Protein AF-A0A7S2UTU5-F1 (afdb_monomer_lite)

Sequence (193 aa):
IDDGLDKCTALQCLSLGNNKISALDTFQKLRQFRGLHMLNLEGNPVCREPEYRATALAYVETLKYFDYAMVDPAEVTQSREQYQDDIMDVEEKEALDADARNRDQAAAKIVKELEMANLLVAENLFDEMFDEDAEMAKLKHIPRIDELIEQFHNQFKSKADTFKTAGLELDADKKAEKGRFGKALQAVRASHA

InterPro domains:
  IPR001611 Leucine-rich repeat [PS51450] (10-31)
  IPR032675 Leucine-rich repeat domain superfamily [G3DSA:3.80.10.10] (1-96)
  IPR050576 Ciliary and flagellar integrity-associated protein [PTHR45973] (5-160)

pLDDT: mean 88.68, std 6.69, range [49.94, 95.44]

Radius of gyration: 27.92 Å; chains: 1; bounding box: 57×61×72 Å

Secondary structure (DSSP, 8-state):
--SSGGG-TT--EEE-TTS----THHHHHHTT-TT--EEE-TTSGGGGSTTHHHHHHHH-TT-SEETTEEPPHHHHHHHHHHTHHHHHHHHHHHHHHHHHHHHHHHHHHHHHHHHHTT-HHHHHHHHHHHHS-TTHHHHTTSTTHHHHHHHHHHHHHHHHHHHHHHHHHHHHHHHHHHHHHHHHHHHHHHHT-

Organism: NCBI:txid94617

Foldseek 3Di:
DPDPVLVPLQAAEDADAQDADQDLCVLLVVLSNLNHAYYAHHNYNNVPDPCSVLSNLLSNVNYQYYNNDGDDNVSSVVSVVVCVVVVVVSVVVVVVVVVVVVVVVVVVVVCVLCVVLVLNCLVCVLVVVQVPDPCNVVQVPDPCVVVVSVVVVVVSNVVSVVVSVVSSVVSVVVVVVVVVVVVVVVVVVVVVD

Structure (mmCIF, N/CA/C/O backbone):
data_AF-A0A7S2UTU5-F1
#
_entry.id   AF-A0A7S2UTU5-F1
#
loop_
_atom_site.group_PDB
_atom_site.id
_atom_site.type_symbol
_atom_site.label_atom_id
_atom_site.label_alt_id
_atom_site.label_comp_id
_atom_site.label_asym_id
_atom_site.label_entity_id
_atom_site.label_seq_id
_atom_site.pdbx_PDB_ins_code
_atom_site.Cartn_x
_atom_site.Cartn_y
_atom_site.Cartn_z
_atom_site.occupancy
_atom_site.B_iso_or_equiv
_atom_site.auth_seq_id
_atom_site.auth_comp_id
_atom_site.auth_asym_id
_atom_site.auth_atom_id
_atom_site.pdbx_PDB_model_num
ATOM 1 N N . ILE A 1 1 ? -18.736 -4.951 4.925 1.00 53.97 1 ILE A N 1
ATOM 2 C CA . ILE A 1 1 ? -18.623 -3.673 4.185 1.00 53.97 1 ILE A CA 1
ATOM 3 C C . ILE A 1 1 ? -17.337 -3.821 3.395 1.00 53.97 1 ILE A C 1
ATOM 5 O O . ILE A 1 1 ? -16.311 -3.538 3.977 1.00 53.97 1 ILE A O 1
ATOM 9 N N . ASP A 1 2 ? -17.340 -4.423 2.201 1.00 49.94 2 ASP A N 1
ATOM 10 C CA . ASP A 1 2 ? -16.075 -5.038 1.738 1.00 49.94 2 ASP A CA 1
ATOM 11 C C . ASP A 1 2 ? -15.703 -4.849 0.256 1.00 49.94 2 ASP A C 1
ATOM 13 O O . ASP A 1 2 ? -14.702 -5.410 -0.142 1.00 49.94 2 ASP A O 1
ATOM 17 N N . ASP A 1 3 ? -16.391 -4.044 -0.571 1.00 56.69 3 ASP A N 1
ATOM 18 C CA . ASP A 1 3 ? -15.954 -3.904 -1.988 1.00 56.69 3 ASP A CA 1
ATOM 19 C C . ASP A 1 3 ? -15.847 -2.475 -2.547 1.00 56.69 3 ASP A C 1
ATOM 21 O O . ASP A 1 3 ? -15.618 -2.253 -3.738 1.00 56.69 3 ASP A O 1
ATOM 25 N N . GLY A 1 4 ? -15.922 -1.455 -1.692 1.00 72.06 4 GLY A N 1
ATOM 26 C CA . GLY A 1 4 ? -15.760 -0.076 -2.166 1.00 72.06 4 GLY A CA 1
ATOM 27 C C . GLY A 1 4 ? -15.457 0.955 -1.097 1.00 72.06 4 GLY A C 1
ATOM 28 O O . GLY A 1 4 ? -14.753 1.919 -1.388 1.00 72.06 4 GLY A O 1
ATOM 29 N N . LEU A 1 5 ? -15.930 0.739 0.133 1.00 79.81 5 LEU A N 1
ATOM 30 C CA . LEU A 1 5 ? -15.716 1.705 1.206 1.00 79.81 5 LEU A CA 1
ATOM 31 C C . LEU A 1 5 ? -14.231 1.834 1.564 1.00 79.81 5 LEU A C 1
ATOM 33 O O . LEU A 1 5 ? -13.776 2.945 1.786 1.00 79.81 5 LEU A O 1
ATOM 37 N N . ASP A 1 6 ? -13.457 0.749 1.504 1.00 78.69 6 ASP A N 1
ATOM 38 C CA . ASP A 1 6 ? -12.019 0.736 1.828 1.00 78.69 6 ASP A CA 1
ATOM 39 C C . ASP A 1 6 ? -11.183 1.660 0.925 1.00 78.69 6 ASP A C 1
ATOM 41 O O . ASP A 1 6 ? -10.095 2.098 1.291 1.00 78.69 6 ASP A O 1
ATOM 45 N N . LYS A 1 7 ? -11.703 2.012 -0.259 1.00 80.75 7 LYS A N 1
ATOM 46 C CA . LYS A 1 7 ? -11.057 2.953 -1.190 1.00 80.75 7 LYS A CA 1
ATOM 47 C C . LYS A 1 7 ? -11.315 4.417 -0.818 1.00 80.75 7 LYS A C 1
ATOM 49 O O . LYS A 1 7 ? -10.647 5.308 -1.341 1.00 80.75 7 LYS A O 1
ATOM 54 N N . CYS A 1 8 ? -12.273 4.690 0.066 1.00 85.25 8 CYS A N 1
ATOM 55 C CA . CYS A 1 8 ? -12.640 6.033 0.505 1.00 85.25 8 CYS A CA 1
ATOM 56 C C . CYS A 1 8 ? -11.693 6.536 1.607 1.00 85.25 8 CYS A C 1
ATOM 58 O O . CYS A 1 8 ? -12.105 6.785 2.736 1.00 85.25 8 CYS A O 1
ATOM 60 N N . THR A 1 9 ? -10.415 6.732 1.279 1.00 82.94 9 THR A N 1
ATOM 61 C CA . THR A 1 9 ? -9.374 7.147 2.243 1.00 82.94 9 THR A CA 1
ATOM 62 C C . THR A 1 9 ? -9.603 8.534 2.856 1.00 82.94 9 THR A C 1
ATOM 64 O O . THR A 1 9 ? -9.094 8.823 3.934 1.00 82.94 9 THR A O 1
ATOM 67 N N . ALA A 1 10 ? -10.396 9.385 2.198 1.00 88.75 10 ALA A N 1
ATOM 68 C CA . ALA A 1 10 ? -10.763 10.724 2.664 1.00 88.75 10 ALA A CA 1
ATOM 69 C C . ALA A 1 10 ? -12.149 10.785 3.341 1.00 88.75 10 ALA A C 1
ATOM 71 O O . ALA A 1 10 ? -12.729 11.866 3.459 1.00 88.75 10 ALA A O 1
ATOM 72 N N . LEU A 1 11 ? -12.722 9.643 3.738 1.00 91.94 11 LEU A N 1
ATOM 73 C CA . LEU A 1 11 ? -14.041 9.598 4.366 1.00 91.94 11 LEU A CA 1
ATOM 74 C C . LEU A 1 11 ? -14.022 10.299 5.734 1.00 91.94 11 LEU A C 1
ATOM 76 O O . LEU A 1 11 ? -13.265 9.914 6.619 1.00 91.94 11 LEU A O 1
ATOM 80 N N . GLN A 1 12 ? -14.878 11.313 5.903 1.00 92.88 12 GLN A N 1
ATOM 81 C CA . GLN A 1 12 ? -14.972 12.110 7.137 1.00 92.88 12 GLN A CA 1
ATOM 82 C C . GLN A 1 12 ? -16.259 11.889 7.928 1.00 92.88 12 GLN A C 1
ATOM 84 O O . GLN A 1 12 ? -16.276 12.048 9.149 1.00 92.88 12 GLN A O 1
ATOM 89 N N . CYS A 1 13 ? -17.342 11.540 7.241 1.00 92.56 13 CYS A N 1
ATOM 90 C CA . CYS A 1 13 ? -18.650 11.329 7.835 1.00 92.56 13 CYS A CA 1
ATOM 91 C C . CYS A 1 13 ? -19.254 10.054 7.261 1.00 92.56 13 CYS A C 1
ATOM 93 O O . CYS A 1 13 ? -19.318 9.892 6.040 1.00 92.56 13 CYS A O 1
ATOM 95 N N . LEU A 1 14 ? -19.690 9.163 8.145 1.00 92.50 14 LEU A N 1
ATOM 96 C CA . LEU A 1 14 ? -20.317 7.901 7.796 1.00 92.50 14 LEU A CA 1
ATOM 97 C C . LEU A 1 14 ? -21.572 7.709 8.645 1.00 92.50 14 LEU A C 1
ATOM 99 O O . LEU A 1 14 ? -21.503 7.551 9.860 1.00 92.50 14 LEU A O 1
ATOM 103 N N . SER A 1 15 ? -22.733 7.710 7.996 1.00 92.81 15 SER A N 1
ATOM 104 C CA . SER A 1 15 ? -24.009 7.407 8.642 1.00 92.81 15 SER A CA 1
ATOM 105 C C . SER A 1 15 ? -24.537 6.082 8.116 1.00 92.81 15 SER A C 1
ATOM 107 O O . SER A 1 15 ? -24.816 5.940 6.927 1.00 92.81 15 SER A O 1
ATOM 109 N N . LEU A 1 16 ? -24.650 5.113 9.014 1.00 91.19 16 LEU A N 1
ATOM 110 C CA . LEU A 1 16 ? -25.099 3.746 8.777 1.00 91.19 16 LEU A CA 1
ATOM 111 C C . LEU A 1 16 ? -26.254 3.378 9.720 1.00 91.19 16 LEU A C 1
ATOM 113 O O . LEU A 1 16 ? -26.453 2.203 10.027 1.00 91.19 16 LEU A O 1
ATOM 117 N N . GLY A 1 17 ? -27.039 4.359 10.169 1.00 91.12 17 GLY A N 1
ATOM 118 C CA . GLY A 1 17 ? -28.181 4.115 11.046 1.00 91.12 17 GLY A CA 1
ATOM 119 C C . GLY A 1 17 ? -29.249 3.200 10.426 1.00 91.12 17 GLY A C 1
ATOM 120 O O . GLY A 1 17 ? -29.393 3.139 9.204 1.00 91.12 17 GLY A O 1
ATOM 121 N N . ASN A 1 18 ? -30.000 2.493 11.273 1.00 92.31 18 ASN A N 1
ATOM 122 C CA . ASN A 1 18 ? -31.068 1.548 10.912 1.00 92.31 18 ASN A CA 1
ATOM 123 C C . ASN A 1 18 ? -30.639 0.445 9.924 1.00 92.31 18 ASN A C 1
ATOM 125 O O . ASN A 1 18 ? -31.378 0.092 9.002 1.00 92.31 18 ASN A O 1
ATOM 129 N N . ASN A 1 19 ? -29.442 -0.109 10.118 1.00 93.06 19 ASN A N 1
ATOM 130 C CA . ASN A 1 19 ? -28.934 -1.244 9.347 1.00 93.06 19 ASN A CA 1
ATOM 131 C C . ASN A 1 19 ? -28.890 -2.529 10.199 1.00 93.06 19 ASN A C 1
ATOM 133 O O . ASN A 1 19 ? -29.493 -2.630 11.267 1.00 93.06 19 ASN A O 1
ATOM 137 N N . LYS A 1 20 ? -28.215 -3.562 9.689 1.00 92.12 20 LYS A N 1
ATOM 138 C CA . LYS A 1 20 ? -28.103 -4.888 10.319 1.00 92.12 20 LYS A CA 1
ATOM 139 C C . LYS A 1 20 ? -26.698 -5.168 10.858 1.00 92.12 20 LYS A C 1
ATOM 141 O O . LYS A 1 20 ? -26.241 -6.305 10.815 1.00 92.12 20 LYS A O 1
ATOM 146 N N . ILE A 1 21 ? -25.997 -4.137 11.322 1.00 91.25 21 ILE A N 1
ATOM 147 C CA . ILE A 1 21 ? -24.655 -4.282 11.892 1.00 91.25 21 ILE A CA 1
ATOM 148 C C . ILE A 1 21 ? -24.797 -4.832 13.311 1.00 91.25 21 ILE A C 1
ATOM 150 O O . ILE A 1 21 ? -25.397 -4.194 14.170 1.00 91.25 21 ILE A O 1
ATOM 154 N N . SER A 1 22 ? -24.285 -6.035 13.553 1.00 90.88 22 SER A N 1
ATOM 155 C CA . SER A 1 22 ? -24.417 -6.722 14.844 1.00 90.88 22 SER A CA 1
ATOM 156 C C . SER A 1 22 ? -23.090 -7.043 15.523 1.00 90.88 22 SER A C 1
ATOM 158 O O . SER A 1 22 ? -23.106 -7.434 16.678 1.00 90.88 22 SER A O 1
ATOM 160 N N . ALA A 1 23 ? -21.961 -6.906 14.824 1.00 89.81 23 ALA A N 1
ATOM 161 C CA . ALA A 1 23 ? -20.646 -7.300 15.324 1.00 89.81 23 ALA A CA 1
ATOM 162 C C . ALA A 1 23 ? -19.774 -6.080 15.650 1.00 89.81 23 ALA A C 1
ATOM 164 O O . ALA A 1 23 ? -19.667 -5.162 14.825 1.00 89.81 23 ALA A O 1
ATOM 165 N N . LEU A 1 24 ? -19.113 -6.118 16.811 1.00 87.62 24 LEU A N 1
ATOM 166 C CA . LEU A 1 24 ? -18.143 -5.108 17.254 1.00 87.62 24 LEU A CA 1
ATOM 167 C C . LEU A 1 24 ? -16.901 -5.049 16.347 1.00 87.62 24 LEU A C 1
ATOM 169 O O . LEU A 1 24 ? -16.355 -3.969 16.141 1.00 87.62 24 LEU A O 1
ATOM 173 N N . ASP A 1 25 ? -16.547 -6.153 15.684 1.00 86.69 25 ASP A N 1
ATOM 174 C CA . ASP A 1 25 ? -15.465 -6.242 14.687 1.00 86.69 25 ASP A CA 1
ATOM 175 C C . ASP A 1 25 ? -15.607 -5.219 13.544 1.00 86.69 25 ASP A C 1
ATOM 177 O O . ASP A 1 25 ? -14.645 -4.881 12.852 1.00 86.69 25 ASP A O 1
ATOM 181 N N . THR A 1 26 ? -16.811 -4.676 13.341 1.00 86.88 26 THR A N 1
ATOM 182 C CA . THR A 1 26 ? -17.039 -3.585 12.387 1.00 86.88 26 THR A CA 1
ATOM 183 C C . THR A 1 26 ? -16.173 -2.364 12.711 1.00 86.88 26 THR A C 1
ATOM 185 O O . THR A 1 26 ? -15.688 -1.714 11.788 1.00 86.88 26 THR A O 1
ATOM 188 N N . PHE A 1 27 ? -15.923 -2.066 13.989 1.00 89.31 27 PHE A N 1
ATOM 189 C CA . PHE A 1 27 ? -15.086 -0.934 14.396 1.00 89.31 27 PHE A CA 1
ATOM 190 C C . PHE A 1 27 ? -13.619 -1.115 14.014 1.00 89.31 27 PHE A C 1
ATOM 192 O O . PHE A 1 27 ? -12.981 -0.146 13.603 1.00 89.31 27 PHE A O 1
ATOM 199 N N . GLN A 1 28 ? -13.118 -2.352 14.036 1.00 88.25 28 GLN A N 1
ATOM 200 C CA . GLN A 1 28 ? -11.785 -2.668 13.531 1.00 88.25 28 GLN A CA 1
ATOM 201 C C . GLN A 1 28 ? -11.673 -2.339 12.038 1.00 88.25 28 GLN A C 1
ATOM 203 O O . GLN A 1 28 ? -10.703 -1.721 11.613 1.00 88.25 28 GLN A O 1
ATOM 208 N N . LYS A 1 29 ? -12.705 -2.643 11.241 1.00 87.00 29 LYS A N 1
ATOM 209 C CA . LYS A 1 29 ? -12.739 -2.243 9.822 1.00 87.00 29 LYS A CA 1
ATOM 210 C C . LYS A 1 29 ? -12.827 -0.728 9.641 1.00 87.00 29 LYS A C 1
ATOM 212 O O . LYS A 1 29 ? -12.267 -0.193 8.692 1.00 87.00 29 LYS A O 1
ATOM 217 N N . LEU A 1 30 ? -13.527 -0.020 10.529 1.00 89.00 30 LEU A N 1
ATOM 218 C CA . LEU A 1 30 ? -13.653 1.438 10.455 1.00 89.00 30 LEU A CA 1
ATOM 219 C C . LEU A 1 30 ? -12.366 2.178 10.867 1.00 89.00 30 LEU A C 1
ATOM 221 O O . LEU A 1 30 ? -12.165 3.309 10.424 1.00 89.00 30 LEU A O 1
ATOM 225 N N . ARG A 1 31 ? -11.472 1.539 11.636 1.00 89.31 31 ARG A N 1
ATOM 226 C CA . ARG A 1 31 ? -10.162 2.083 12.051 1.00 89.31 31 ARG A CA 1
ATOM 227 C C . ARG A 1 31 ? -9.289 2.527 10.877 1.00 89.31 31 ARG A C 1
ATOM 229 O O . ARG A 1 31 ? -8.545 3.501 10.991 1.00 89.31 31 ARG A O 1
ATOM 236 N N . GLN A 1 32 ? -9.404 1.860 9.727 1.00 87.00 32 GLN A N 1
ATOM 237 C CA . GLN A 1 32 ? -8.651 2.222 8.522 1.00 87.00 32 GLN A CA 1
ATOM 238 C C . GLN A 1 32 ? -8.967 3.649 8.027 1.00 87.00 32 GLN A C 1
ATOM 240 O O . GLN A 1 32 ? -8.143 4.275 7.356 1.00 87.00 32 GLN A O 1
ATOM 245 N N . PHE A 1 33 ? -10.142 4.195 8.368 1.00 90.38 33 PHE A N 1
ATOM 246 C CA . PHE A 1 33 ? -10.557 5.542 7.985 1.00 90.38 33 PHE A CA 1
ATOM 247 C C . PHE A 1 33 ? -9.968 6.588 8.934 1.00 90.38 33 PHE A C 1
ATOM 249 O O . PHE A 1 33 ? -10.665 7.172 9.760 1.00 90.38 33 PHE A O 1
ATOM 256 N N . ARG A 1 34 ? -8.678 6.892 8.754 1.00 88.44 34 ARG A N 1
ATOM 257 C CA . ARG A 1 34 ? -7.929 7.882 9.559 1.00 88.44 34 ARG A CA 1
ATOM 258 C C . ARG A 1 34 ? -8.488 9.317 9.494 1.00 88.44 34 ARG A C 1
ATOM 260 O O . ARG A 1 34 ? -8.033 10.184 10.230 1.00 88.44 34 ARG A O 1
ATOM 267 N N . GLY A 1 35 ? -9.441 9.593 8.600 1.00 89.31 35 GLY A N 1
ATOM 268 C CA . GLY A 1 35 ? -10.137 10.879 8.486 1.00 89.31 35 GLY A CA 1
ATOM 269 C C . GLY A 1 35 ? -11.545 10.905 9.089 1.00 89.31 35 GLY A C 1
ATOM 270 O O . GLY A 1 35 ? -12.197 11.947 9.023 1.00 89.31 35 GLY A O 1
ATOM 271 N N . LEU A 1 36 ? -12.040 9.792 9.641 1.00 93.44 36 LEU A N 1
ATOM 272 C CA . LEU A 1 36 ? -13.434 9.667 10.059 1.00 93.44 36 LEU A CA 1
ATOM 273 C C . LEU A 1 36 ? -13.685 10.436 11.360 1.00 93.44 36 LEU A C 1
ATOM 275 O O . LEU A 1 36 ? -13.174 10.082 12.419 1.00 93.44 36 LEU A O 1
ATOM 279 N N . HIS A 1 37 ? -14.500 11.486 11.286 1.00 93.31 37 HIS A N 1
ATOM 280 C CA . HIS A 1 37 ? -14.823 12.357 12.418 1.00 93.31 37 HIS A CA 1
ATOM 281 C C . HIS A 1 37 ? -16.265 12.218 12.905 1.00 93.31 37 HIS A C 1
ATOM 283 O O . HIS A 1 37 ? -16.564 12.612 14.031 1.00 93.31 37 HIS A O 1
ATOM 289 N N . MET A 1 38 ? -17.162 11.695 12.072 1.00 93.50 38 MET A N 1
ATOM 290 C CA . MET A 1 38 ? -18.567 11.504 12.415 1.00 93.50 38 MET A CA 1
ATOM 291 C C . MET A 1 38 ? -19.007 10.099 12.025 1.00 93.50 38 MET A C 1
ATOM 293 O O . MET A 1 38 ? -18.920 9.732 10.852 1.00 93.50 38 MET A O 1
ATOM 297 N N . LEU A 1 39 ? -19.501 9.343 13.001 1.00 94.69 39 LEU A N 1
ATOM 298 C CA . LEU A 1 39 ? -20.051 8.008 12.806 1.00 94.69 39 LEU A CA 1
ATOM 299 C C . LEU A 1 39 ? -21.438 7.928 13.441 1.00 94.69 39 LEU A C 1
ATOM 301 O O . LEU A 1 39 ? -21.613 8.280 14.604 1.00 94.69 39 LEU A O 1
ATOM 305 N N . ASN A 1 40 ? -22.416 7.465 12.673 1.00 93.94 40 ASN A N 1
ATOM 306 C CA . ASN A 1 40 ? -23.744 7.150 13.182 1.00 93.94 40 ASN A CA 1
ATOM 307 C C . ASN A 1 40 ? -24.088 5.697 12.863 1.00 93.94 40 ASN A C 1
ATOM 309 O O . ASN A 1 40 ? -24.078 5.293 11.700 1.00 93.94 40 ASN A O 1
ATOM 313 N N . LEU A 1 41 ? -24.411 4.935 13.893 1.00 93.19 41 LEU A N 1
ATOM 314 C CA . LEU A 1 41 ? -24.797 3.533 13.842 1.00 93.19 41 LEU A CA 1
ATOM 315 C C . LEU A 1 41 ? -26.101 3.287 14.616 1.00 93.19 41 LEU A C 1
ATOM 317 O O . LEU A 1 41 ? -26.518 2.136 14.740 1.00 93.19 41 LEU A O 1
ATOM 321 N N . GLU A 1 42 ? -26.799 4.337 15.053 1.00 92.62 42 GLU A N 1
ATOM 322 C CA . GLU A 1 42 ? -28.080 4.235 15.756 1.00 92.62 42 GLU A CA 1
ATOM 323 C C . GLU A 1 42 ? -29.083 3.328 15.017 1.00 92.62 42 GLU A C 1
ATOM 325 O O . GLU A 1 42 ? -29.213 3.366 13.794 1.00 92.62 42 GLU A O 1
ATOM 330 N N . GLY A 1 43 ? -29.809 2.484 15.752 1.00 90.44 43 GLY A N 1
ATOM 331 C CA . GLY A 1 43 ? -30.792 1.563 15.170 1.00 90.44 43 GLY A CA 1
ATOM 332 C C . GLY A 1 43 ? -30.192 0.280 14.582 1.00 90.44 43 GLY A C 1
ATOM 333 O O . GLY A 1 43 ? -30.913 -0.494 13.951 1.00 90.44 43 GLY A O 1
ATOM 334 N N . ASN A 1 44 ? -28.899 0.022 14.801 1.00 93.75 44 ASN A N 1
ATOM 335 C CA . ASN A 1 44 ? -28.271 -1.266 14.508 1.00 93.75 44 ASN A CA 1
ATOM 336 C C . ASN A 1 44 ? -28.290 -2.202 15.736 1.00 93.75 44 ASN A C 1
ATOM 338 O O . ASN A 1 44 ? -28.251 -1.732 16.874 1.00 93.75 44 ASN A O 1
ATOM 342 N N . PRO A 1 45 ? -28.310 -3.537 15.545 1.00 93.00 45 PRO A N 1
ATOM 343 C CA . PRO A 1 45 ? -28.214 -4.497 16.649 1.00 93.00 45 PRO A CA 1
ATOM 344 C C . PRO A 1 45 ? -26.991 -4.312 17.558 1.00 93.00 45 PRO A C 1
ATOM 346 O O . PRO A 1 45 ? -27.110 -4.530 18.760 1.00 93.00 45 PRO A O 1
ATOM 349 N N . VAL A 1 46 ? -25.857 -3.868 17.003 1.00 92.56 46 VAL A N 1
ATOM 350 C CA . VAL A 1 46 ? -24.599 -3.636 17.735 1.00 92.56 46 VAL A CA 1
ATOM 351 C C . VAL A 1 46 ? -24.743 -2.605 18.864 1.00 92.56 46 VAL A C 1
ATOM 353 O O . VAL A 1 46 ? -24.036 -2.690 19.859 1.00 92.56 46 VAL A O 1
ATOM 356 N N . CYS A 1 47 ? -25.716 -1.688 18.780 1.00 89.88 47 CYS A N 1
ATOM 357 C CA . CYS A 1 47 ? -25.984 -0.695 19.826 1.00 89.88 47 CYS A CA 1
ATOM 358 C C . CYS A 1 47 ? -26.470 -1.311 21.152 1.00 89.88 47 CYS A C 1
ATOM 360 O O . CYS A 1 47 ? -26.607 -0.596 22.142 1.00 89.88 47 CYS A O 1
ATOM 362 N N . ARG A 1 48 ? -26.811 -2.607 21.168 1.00 90.88 48 ARG A N 1
ATOM 363 C CA . ARG A 1 48 ? -27.247 -3.330 22.374 1.00 90.88 48 ARG A CA 1
ATOM 364 C C . ARG A 1 48 ? -26.083 -3.895 23.183 1.00 90.88 48 ARG A C 1
ATOM 366 O O . ARG A 1 48 ? -26.312 -4.300 24.320 1.00 90.88 48 ARG A O 1
ATOM 373 N N . GLU A 1 49 ? -24.887 -3.946 22.604 1.00 91.31 49 GLU A N 1
ATOM 374 C CA . GLU A 1 49 ? -23.703 -4.455 23.288 1.00 91.31 49 GLU A CA 1
ATOM 375 C C . GLU A 1 49 ? -23.236 -3.447 24.354 1.00 91.31 49 GLU A C 1
ATOM 377 O O . GLU A 1 49 ? -23.141 -2.253 24.052 1.00 91.31 49 GLU A O 1
ATOM 382 N N . PRO A 1 50 ? -22.933 -3.882 25.590 1.00 88.81 50 PRO A N 1
ATOM 383 C CA . PRO A 1 50 ? -22.456 -2.994 26.653 1.00 88.81 50 PRO A CA 1
ATOM 384 C C . PRO A 1 50 ? -21.173 -2.246 26.275 1.00 88.81 50 PRO A C 1
ATOM 386 O O . PRO A 1 50 ? -21.002 -1.073 26.610 1.00 88.81 50 PRO A O 1
ATOM 389 N N . GLU A 1 51 ? -20.288 -2.916 25.542 1.00 90.00 51 GLU A N 1
ATOM 390 C CA . GLU A 1 51 ? -18.984 -2.401 25.135 1.00 90.00 51 GLU A CA 1
ATOM 391 C C . GLU A 1 51 ? -19.055 -1.514 23.885 1.00 90.00 51 GLU A C 1
ATOM 393 O O . GLU A 1 51 ? -18.073 -0.856 23.556 1.00 90.00 51 GLU A O 1
ATOM 398 N N . TYR A 1 52 ? -20.213 -1.425 23.219 1.00 92.06 52 TYR A N 1
ATOM 399 C CA . TYR A 1 52 ? -20.405 -0.741 21.935 1.00 92.06 52 TYR A CA 1
ATOM 400 C C . TYR A 1 52 ? -19.709 0.618 21.837 1.00 92.06 52 TYR A C 1
ATOM 402 O O . TYR A 1 52 ? -18.956 0.875 20.896 1.00 92.06 52 TYR A O 1
ATOM 410 N N . ARG A 1 53 ? -19.944 1.489 22.824 1.00 90.81 53 ARG A N 1
ATOM 411 C CA . ARG A 1 53 ? -19.390 2.844 22.828 1.00 90.81 53 ARG A CA 1
ATOM 412 C C . ARG A 1 53 ? -17.890 2.842 23.108 1.00 90.81 53 ARG A C 1
ATOM 414 O O . ARG A 1 53 ? -17.149 3.496 22.384 1.00 90.81 53 ARG A O 1
ATOM 421 N N . ALA A 1 54 ? -17.440 2.083 24.105 1.00 90.69 54 ALA A N 1
ATOM 422 C CA . ALA A 1 54 ? -16.026 2.014 24.461 1.00 90.69 54 ALA A CA 1
ATOM 423 C C . ALA A 1 54 ? -15.196 1.415 23.311 1.00 90.69 54 ALA A C 1
ATOM 425 O O . ALA A 1 54 ? -14.178 1.981 22.925 1.00 90.69 54 ALA A O 1
ATOM 426 N N . THR A 1 55 ? -15.674 0.340 22.679 1.00 90.69 55 THR A N 1
ATOM 427 C CA . THR A 1 55 ? -15.028 -0.261 21.506 1.00 90.69 55 THR A CA 1
ATOM 428 C C . THR A 1 55 ? -15.007 0.706 20.318 1.00 90.69 55 THR A C 1
ATOM 430 O O . THR A 1 55 ? -13.972 0.849 19.672 1.00 90.69 55 THR A O 1
ATOM 433 N N . ALA A 1 56 ? -16.097 1.432 20.043 1.00 91.62 56 ALA A N 1
ATOM 434 C CA . ALA A 1 56 ? -16.117 2.424 18.964 1.00 91.62 56 ALA A CA 1
ATOM 435 C C . ALA A 1 56 ? -15.043 3.508 19.146 1.00 91.62 56 ALA A C 1
ATOM 437 O O . ALA A 1 56 ? -14.315 3.826 18.204 1.00 91.62 56 ALA A O 1
ATOM 438 N N . LEU A 1 57 ? -14.931 4.048 20.363 1.00 91.69 57 LEU A N 1
ATOM 439 C CA . LEU A 1 57 ? -13.986 5.115 20.697 1.00 91.69 57 LEU A CA 1
ATOM 440 C C . LEU A 1 57 ? -12.536 4.625 20.773 1.00 91.69 57 LEU A C 1
ATOM 442 O O . LEU A 1 57 ? -11.627 5.357 20.391 1.00 91.69 57 LEU A O 1
ATOM 446 N N . ALA A 1 58 ? -12.319 3.389 21.226 1.00 91.75 58 ALA A N 1
ATOM 447 C CA . ALA A 1 58 ? -10.997 2.775 21.295 1.00 91.75 58 ALA A CA 1
ATOM 448 C C . ALA A 1 58 ? -10.421 2.481 19.898 1.00 91.75 58 ALA A C 1
ATOM 450 O O . ALA A 1 58 ? -9.253 2.763 19.619 1.00 91.75 58 ALA A O 1
ATOM 451 N N . TYR A 1 59 ? -11.244 1.944 18.991 1.00 90.12 59 TYR A N 1
ATOM 452 C CA . TYR A 1 59 ? -10.796 1.564 17.651 1.00 90.12 59 TYR A CA 1
ATOM 453 C C . TYR A 1 59 ? -10.776 2.737 16.664 1.00 90.12 59 TYR A C 1
ATOM 455 O O . TYR A 1 59 ? -9.916 2.746 15.782 1.00 90.12 59 TYR A O 1
ATOM 463 N N . VAL A 1 60 ? -11.673 3.721 16.807 1.00 90.69 60 VAL A N 1
ATOM 464 C CA . VAL A 1 60 ? -11.785 4.884 15.908 1.00 90.69 60 VAL A CA 1
ATOM 465 C C . VAL A 1 60 ? -11.510 6.186 16.673 1.00 90.69 60 VAL A C 1
ATOM 467 O O . VAL A 1 60 ? -12.403 6.983 16.956 1.00 90.69 60 VAL A O 1
ATOM 470 N N . GLU A 1 61 ? -10.234 6.427 16.973 1.00 85.94 61 GLU A N 1
ATOM 471 C CA . GLU A 1 61 ? -9.772 7.560 17.797 1.00 85.94 61 GLU A CA 1
ATOM 472 C C . GLU A 1 61 ? -10.067 8.951 17.203 1.00 85.94 61 GLU A C 1
ATOM 474 O O . GLU A 1 61 ? -10.061 9.959 17.908 1.00 85.94 61 GLU A O 1
ATOM 479 N N . THR A 1 62 ? -10.331 9.036 15.898 1.00 89.94 62 THR A N 1
ATOM 480 C CA . THR A 1 62 ? -10.535 10.310 15.193 1.00 89.94 62 THR A CA 1
ATOM 481 C C . THR A 1 62 ? -11.961 10.853 15.301 1.00 89.94 62 THR A C 1
ATOM 483 O O . THR A 1 62 ? -12.236 11.950 14.791 1.00 89.94 62 THR A O 1
ATOM 486 N N . LEU A 1 63 ? -12.868 10.114 15.953 1.00 92.06 63 LEU A N 1
ATOM 487 C CA . LEU A 1 63 ? -14.270 10.490 16.107 1.00 92.06 63 LEU A CA 1
ATOM 488 C C . LEU A 1 63 ? -14.441 11.724 16.994 1.00 92.06 63 LEU A C 1
ATOM 490 O O . LEU A 1 63 ? -13.991 11.787 18.132 1.00 92.06 63 LEU A O 1
ATOM 494 N N . LYS A 1 64 ? -15.175 12.700 16.463 1.00 92.19 64 LYS A N 1
ATOM 495 C CA . LYS A 1 64 ? -15.652 13.890 17.181 1.00 92.19 64 LYS A CA 1
ATOM 496 C C . LYS A 1 64 ? -17.134 13.777 17.522 1.00 92.19 64 LYS A C 1
ATOM 498 O O . LYS A 1 64 ? -17.576 14.329 18.526 1.00 92.19 64 LYS A O 1
ATOM 503 N N . TYR A 1 65 ? -17.889 13.074 16.678 1.00 94.00 65 TYR A N 1
ATOM 504 C CA . TYR A 1 65 ? -19.315 12.834 16.845 1.00 94.00 65 TYR A CA 1
ATOM 505 C C . TYR A 1 65 ? -19.626 11.351 16.661 1.00 94.00 65 TYR A C 1
ATOM 507 O O . TYR A 1 65 ? -19.285 10.767 15.629 1.00 94.00 65 TYR A O 1
ATOM 515 N N . PHE A 1 66 ? -20.303 10.769 17.644 1.00 93.81 66 PHE A N 1
ATOM 516 C CA . PHE A 1 66 ? -20.751 9.384 17.628 1.00 93.81 66 PHE A CA 1
ATOM 517 C C . PHE A 1 66 ? -22.227 9.318 18.017 1.00 93.81 66 PHE A C 1
ATOM 519 O O . PHE A 1 66 ? -22.601 9.847 19.063 1.00 93.81 66 PHE A O 1
ATOM 526 N N . ASP A 1 67 ? -23.061 8.727 17.156 1.00 91.81 67 ASP A N 1
ATOM 527 C CA . ASP A 1 67 ? -24.523 8.630 17.322 1.00 91.81 67 ASP A CA 1
ATOM 528 C C . ASP A 1 67 ? -25.169 9.975 17.698 1.00 91.81 67 ASP A C 1
ATOM 530 O O . ASP A 1 67 ? -25.889 10.112 18.683 1.00 91.81 67 ASP A O 1
ATOM 534 N N . TYR A 1 68 ? -24.837 11.010 16.917 1.00 88.62 68 TYR A N 1
ATOM 535 C CA . TYR A 1 68 ? -25.281 12.401 17.095 1.00 88.62 68 TYR A CA 1
ATOM 536 C C . TYR A 1 68 ? -24.852 13.085 18.406 1.00 88.62 68 TYR A C 1
ATOM 538 O O . TYR A 1 68 ? -25.170 14.258 18.610 1.00 88.62 68 TYR A O 1
ATOM 546 N N . ALA A 1 69 ? -24.077 12.412 19.258 1.00 89.88 69 ALA A N 1
ATOM 547 C CA . ALA A 1 69 ? -23.486 12.982 20.459 1.00 89.88 69 ALA A CA 1
ATOM 548 C C . ALA A 1 69 ? -22.031 13.397 20.215 1.00 89.88 69 ALA A C 1
ATOM 550 O O . ALA A 1 69 ? -21.288 12.742 19.482 1.00 89.88 69 ALA A O 1
ATOM 551 N N . MET A 1 70 ? -21.607 14.491 20.848 1.00 92.19 70 MET A N 1
ATOM 552 C CA . MET A 1 70 ? -20.198 14.878 20.863 1.00 92.19 70 MET A CA 1
ATOM 553 C C . MET A 1 70 ? -19.410 13.900 21.739 1.00 92.19 70 MET A C 1
ATOM 555 O O . MET A 1 70 ? -19.866 13.515 22.816 1.00 92.19 70 MET A O 1
ATOM 559 N N . VAL A 1 71 ? -18.243 13.490 21.256 1.00 92.94 71 VAL A N 1
ATOM 560 C CA . VAL A 1 71 ? -17.330 12.604 21.982 1.00 92.94 71 VAL A CA 1
ATOM 561 C C . VAL A 1 71 ? -16.434 13.440 22.892 1.00 92.94 71 VAL A C 1
ATOM 563 O O . VAL A 1 71 ? -15.860 14.437 22.448 1.00 92.94 71 VAL A O 1
ATOM 566 N N . ASP A 1 72 ? -16.307 13.031 24.155 1.00 91.81 72 ASP A N 1
ATOM 567 C CA . ASP A 1 72 ? -15.355 13.633 25.089 1.00 91.81 72 ASP A CA 1
ATOM 568 C C . ASP A 1 72 ? -13.954 13.022 24.872 1.00 91.81 72 ASP A C 1
ATOM 570 O O . ASP A 1 72 ? -13.810 11.796 24.920 1.00 91.81 72 ASP A O 1
ATOM 574 N N . PRO A 1 73 ? -12.901 13.831 24.659 1.00 88.50 73 PRO A N 1
ATOM 575 C CA . PRO A 1 73 ? -11.527 13.336 24.562 1.00 88.50 73 PRO A CA 1
ATOM 576 C C . PRO A 1 73 ? -11.067 12.477 25.755 1.00 88.50 73 PRO A C 1
ATOM 578 O O . PRO A 1 73 ? -10.240 11.576 25.580 1.00 88.50 73 PRO A O 1
ATOM 581 N N . ALA A 1 74 ? -11.590 12.727 26.960 1.00 90.12 74 ALA A N 1
ATOM 582 C CA . ALA A 1 74 ? -11.276 11.921 28.140 1.00 90.12 74 ALA A CA 1
ATOM 583 C C . ALA A 1 74 ? -11.820 10.487 28.012 1.00 90.12 74 ALA A C 1
ATOM 585 O O . ALA A 1 74 ? -11.130 9.531 28.361 1.00 90.12 74 ALA A O 1
ATOM 586 N N . GLU A 1 75 ? -13.019 10.333 27.443 1.00 89.56 75 GLU A N 1
ATOM 587 C CA . GLU A 1 75 ? -13.660 9.034 27.205 1.00 89.56 75 GLU A CA 1
ATOM 588 C C . GLU A 1 75 ? -12.895 8.213 26.156 1.00 89.56 75 GLU A C 1
ATOM 590 O O . GLU A 1 75 ? -12.720 7.004 26.315 1.00 89.56 75 GLU A O 1
ATOM 595 N N . VAL A 1 76 ? -12.374 8.875 25.115 1.00 89.44 76 VAL A N 1
ATOM 596 C CA . VAL A 1 76 ? -11.506 8.241 24.103 1.00 89.44 76 VAL A CA 1
ATOM 597 C C . VAL A 1 76 ? -10.229 7.714 24.746 1.00 89.44 76 VAL A C 1
ATOM 599 O O . VAL A 1 76 ? -9.835 6.578 24.494 1.00 89.44 76 VAL A O 1
ATOM 602 N N . THR A 1 77 ? -9.604 8.517 25.610 1.00 88.81 77 THR A N 1
ATOM 603 C CA . THR A 1 77 ? -8.360 8.133 26.292 1.00 88.81 77 THR A CA 1
ATOM 604 C C . THR A 1 77 ? -8.594 6.932 27.206 1.00 88.81 77 THR A C 1
ATOM 606 O O . THR A 1 77 ? -7.871 5.946 27.109 1.00 88.81 77 THR A O 1
ATOM 609 N N . GLN A 1 78 ? -9.657 6.965 28.015 1.00 90.75 78 GLN A N 1
ATOM 610 C CA . GLN A 1 78 ? -10.024 5.860 28.900 1.00 90.75 78 GLN A CA 1
ATOM 611 C C . GLN A 1 78 ? -10.342 4.575 28.123 1.00 90.75 78 GLN A C 1
ATOM 613 O O . GLN A 1 78 ? -9.888 3.495 28.494 1.00 90.75 78 GLN A O 1
ATOM 618 N N . SER A 1 79 ? -11.104 4.688 27.033 1.00 90.44 79 SER A N 1
ATOM 619 C CA . SER A 1 79 ? -11.438 3.535 26.191 1.00 90.44 79 SER A CA 1
ATOM 620 C C . SER A 1 79 ? -10.178 2.948 25.550 1.00 90.44 79 SER A C 1
ATOM 622 O O . SER A 1 79 ? -10.012 1.735 25.500 1.00 90.44 79 SER A O 1
ATOM 624 N N . ARG A 1 80 ? -9.239 3.793 25.113 1.00 88.00 80 ARG A N 1
ATOM 625 C CA . ARG A 1 80 ? -7.964 3.342 24.544 1.00 88.00 80 ARG A CA 1
ATOM 626 C C . ARG A 1 80 ? -7.085 2.627 25.568 1.00 88.00 80 ARG A C 1
ATOM 628 O O . ARG A 1 80 ? -6.471 1.629 25.220 1.00 88.00 80 ARG A O 1
ATOM 635 N N . GLU A 1 81 ? -7.037 3.114 26.805 1.00 90.75 81 GLU A N 1
ATOM 636 C CA . GLU A 1 81 ? -6.335 2.434 27.902 1.00 90.75 81 GLU A CA 1
ATOM 637 C C . GLU A 1 81 ? -6.973 1.075 28.219 1.00 90.75 81 GLU A C 1
ATOM 639 O O . GLU A 1 81 ? -6.263 0.098 28.437 1.00 90.75 81 GLU A O 1
ATOM 644 N N . GLN A 1 82 ? -8.307 0.988 28.186 1.00 90.44 82 GLN A N 1
ATOM 645 C CA . GLN A 1 82 ? -9.031 -0.260 28.434 1.00 90.44 82 GLN A CA 1
ATOM 646 C C . GLN A 1 82 ? -8.737 -1.348 27.387 1.00 90.44 82 GLN A C 1
ATOM 648 O O . GLN A 1 82 ? -8.668 -2.519 27.748 1.00 90.44 82 GLN A O 1
ATOM 653 N N . TYR A 1 83 ? -8.565 -0.972 26.116 1.00 89.62 83 TYR A N 1
ATOM 654 C CA . TYR A 1 83 ? -8.314 -1.896 24.998 1.00 89.62 83 TYR A CA 1
ATOM 655 C C . TYR A 1 83 ? -6.879 -1.802 24.460 1.00 89.62 83 TYR A C 1
ATOM 657 O O . TYR A 1 83 ? -6.634 -2.087 23.289 1.00 89.62 83 TYR A O 1
ATOM 665 N N . GLN A 1 84 ? -5.925 -1.361 25.284 1.00 88.88 84 GLN A N 1
ATOM 666 C CA . GLN A 1 84 ? -4.565 -1.070 24.832 1.00 88.88 84 GLN A CA 1
ATOM 667 C C . GLN A 1 84 ? -3.877 -2.289 24.200 1.00 88.88 84 GLN A C 1
ATOM 669 O O . GLN A 1 84 ? -3.278 -2.152 23.134 1.00 88.88 84 GLN A O 1
ATOM 674 N N . ASP A 1 85 ? -3.980 -3.455 24.841 1.00 91.00 85 ASP A N 1
ATOM 675 C CA . ASP A 1 85 ? -3.341 -4.690 24.375 1.00 91.00 85 ASP A CA 1
ATOM 676 C C . ASP A 1 85 ? -3.927 -5.134 23.023 1.00 91.00 85 ASP A C 1
ATOM 678 O O . ASP A 1 85 ? -3.185 -5.332 22.063 1.00 91.00 85 ASP A O 1
ATOM 682 N N . ASP A 1 86 ? -5.259 -5.162 22.902 1.00 89.00 86 ASP A N 1
ATOM 683 C CA . ASP A 1 86 ? -5.946 -5.507 21.650 1.00 89.00 86 ASP A CA 1
ATOM 684 C C . ASP A 1 86 ? -5.585 -4.532 20.519 1.00 89.00 86 ASP A C 1
ATOM 686 O O . ASP A 1 86 ? -5.357 -4.933 19.378 1.00 89.00 86 ASP A O 1
ATOM 690 N N . ILE A 1 87 ? -5.522 -3.229 20.818 1.00 88.62 87 ILE A N 1
ATOM 691 C CA . ILE A 1 87 ? -5.143 -2.210 19.834 1.00 88.62 87 ILE A CA 1
ATOM 692 C C . ILE A 1 87 ? -3.708 -2.429 19.357 1.00 88.62 87 ILE A C 1
ATOM 694 O O . ILE A 1 87 ? -3.455 -2.297 18.160 1.00 88.62 87 ILE A O 1
ATOM 698 N N . MET A 1 88 ? -2.787 -2.755 20.263 1.00 89.81 88 MET A N 1
ATOM 699 C CA . MET A 1 88 ? -1.384 -2.990 19.928 1.00 89.81 88 MET A CA 1
ATOM 700 C C . MET A 1 88 ? -1.230 -4.184 18.977 1.00 89.81 88 MET A C 1
ATOM 702 O O . MET A 1 88 ? -0.557 -4.056 17.954 1.00 89.81 88 MET A O 1
ATOM 706 N N . ASP A 1 89 ? -1.917 -5.295 19.251 1.00 91.06 89 ASP A N 1
ATOM 707 C CA . ASP A 1 89 ? -1.911 -6.481 18.384 1.00 91.06 89 ASP A CA 1
ATOM 708 C C . ASP A 1 89 ? -2.462 -6.165 16.983 1.00 91.06 89 ASP A C 1
ATOM 710 O O . ASP A 1 89 ? -1.934 -6.609 15.955 1.00 91.06 89 ASP A O 1
ATOM 714 N N . VAL A 1 90 ? -3.530 -5.365 16.923 1.00 89.19 90 VAL A N 1
ATOM 715 C CA . VAL A 1 90 ? -4.121 -4.928 15.654 1.00 89.19 90 VAL A CA 1
ATOM 716 C C . VAL A 1 90 ? -3.180 -3.994 14.895 1.00 89.19 90 VAL A C 1
ATOM 718 O O . VAL A 1 90 ? -3.021 -4.161 13.688 1.00 89.19 90 VAL A O 1
ATOM 721 N N . GLU A 1 91 ? -2.532 -3.046 15.572 1.00 88.50 91 GLU A N 1
ATOM 722 C CA . GLU A 1 91 ? -1.561 -2.131 14.961 1.00 88.50 91 GLU A CA 1
ATOM 723 C C . GLU A 1 91 ? -0.337 -2.863 14.406 1.00 88.50 91 GLU A C 1
ATOM 725 O O . GLU A 1 91 ? 0.100 -2.554 13.295 1.00 88.50 91 GLU A O 1
ATOM 730 N N . GLU A 1 92 ? 0.197 -3.849 15.131 1.00 90.50 92 GLU A N 1
ATOM 731 C CA . GLU A 1 92 ? 1.315 -4.666 14.653 1.00 90.50 92 GLU A CA 1
ATOM 732 C C . GLU A 1 92 ? 0.926 -5.431 13.385 1.00 90.50 92 GLU A C 1
ATOM 734 O O . GLU A 1 92 ? 1.635 -5.385 12.375 1.00 90.50 92 GLU A O 1
ATOM 739 N N . LYS A 1 93 ? -0.244 -6.077 13.399 1.00 89.19 93 LYS A N 1
ATOM 740 C CA . LYS A 1 93 ? -0.758 -6.794 12.230 1.00 89.19 93 LYS A CA 1
ATOM 741 C C . LYS A 1 93 ? -0.982 -5.862 11.037 1.00 89.19 93 LYS A C 1
ATOM 743 O O . LYS A 1 93 ? -0.583 -6.192 9.922 1.00 89.19 93 LYS A O 1
ATOM 748 N N . GLU A 1 94 ? -1.578 -4.691 11.263 1.00 88.00 94 GLU A N 1
ATOM 749 C CA . GLU A 1 94 ? -1.781 -3.672 10.226 1.00 88.00 94 GLU A CA 1
ATOM 750 C C . GLU A 1 94 ? -0.452 -3.181 9.638 1.00 88.00 94 GLU A C 1
ATOM 752 O O . GLU A 1 94 ? -0.353 -3.006 8.422 1.00 88.00 94 GLU A O 1
ATOM 757 N N . ALA A 1 95 ? 0.572 -2.978 10.472 1.00 89.12 95 ALA A N 1
ATOM 758 C CA . ALA A 1 95 ? 1.897 -2.554 10.030 1.00 89.12 95 ALA A CA 1
ATOM 759 C C . ALA A 1 95 ? 2.580 -3.627 9.168 1.00 89.12 95 ALA A C 1
ATOM 761 O O . ALA A 1 95 ? 3.102 -3.311 8.097 1.00 89.12 95 ALA A O 1
ATOM 762 N N . LEU A 1 96 ? 2.517 -4.895 9.584 1.00 90.81 96 LEU A N 1
ATOM 763 C CA . LEU A 1 96 ? 3.046 -6.021 8.809 1.00 90.81 96 LEU A CA 1
ATOM 764 C C . LEU A 1 96 ? 2.339 -6.163 7.455 1.00 90.81 96 LEU A C 1
ATOM 766 O O . LEU A 1 96 ? 3.001 -6.306 6.423 1.00 90.81 96 LEU A O 1
ATOM 770 N N . ASP A 1 97 ? 1.008 -6.071 7.441 1.00 89.06 97 ASP A N 1
ATOM 771 C CA . ASP A 1 97 ? 0.211 -6.140 6.215 1.00 89.06 97 ASP A CA 1
ATOM 772 C C . ASP A 1 97 ? 0.492 -4.947 5.288 1.00 89.06 97 ASP A C 1
ATOM 774 O O . ASP A 1 97 ? 0.575 -5.106 4.065 1.00 89.06 97 ASP A O 1
ATOM 778 N N . ALA A 1 98 ? 0.655 -3.742 5.842 1.00 87.44 98 ALA A N 1
ATOM 779 C CA . ALA A 1 98 ? 1.004 -2.549 5.077 1.00 87.44 98 ALA A CA 1
ATOM 780 C C . ALA A 1 98 ? 2.400 -2.669 4.454 1.00 87.44 98 ALA A C 1
ATOM 782 O O . ALA A 1 98 ? 2.569 -2.368 3.271 1.00 87.44 98 ALA A O 1
ATOM 783 N N . ASP A 1 99 ? 3.381 -3.159 5.209 1.00 90.19 99 ASP A N 1
ATOM 784 C CA . ASP A 1 99 ? 4.734 -3.404 4.716 1.00 90.19 99 ASP A CA 1
ATOM 785 C C . ASP A 1 99 ? 4.761 -4.468 3.618 1.00 90.19 99 ASP A C 1
ATOM 787 O O . ASP A 1 99 ? 5.417 -4.268 2.592 1.00 90.19 99 ASP A O 1
ATOM 791 N N . ALA A 1 100 ? 4.022 -5.568 3.789 1.00 91.06 100 ALA A N 1
ATOM 792 C CA . ALA A 1 100 ? 3.873 -6.595 2.761 1.00 91.06 100 ALA A CA 1
ATOM 793 C C . ALA A 1 100 ? 3.271 -6.005 1.476 1.00 91.06 100 ALA A C 1
ATOM 795 O O . ALA A 1 100 ? 3.878 -6.100 0.410 1.00 91.06 100 ALA A O 1
ATOM 796 N N . ARG A 1 101 ? 2.154 -5.271 1.580 1.00 88.50 101 ARG A N 1
ATOM 797 C CA . ARG A 1 101 ? 1.525 -4.600 0.426 1.00 88.50 101 ARG A CA 1
ATOM 798 C C . ARG A 1 101 ? 2.453 -3.586 -0.236 1.00 88.50 101 ARG A C 1
ATOM 800 O O . ARG A 1 101 ? 2.464 -3.482 -1.461 1.00 88.50 101 ARG A O 1
ATOM 807 N N . ASN A 1 102 ? 3.223 -2.830 0.543 1.00 89.19 102 ASN A N 1
ATOM 808 C CA . ASN A 1 102 ? 4.180 -1.860 0.013 1.00 89.19 102 ASN A CA 1
ATOM 809 C C . ASN A 1 102 ? 5.309 -2.554 -0.758 1.00 89.19 102 ASN A C 1
ATOM 811 O O . ASN A 1 102 ? 5.686 -2.082 -1.833 1.00 89.19 102 ASN A O 1
ATOM 815 N N . ARG A 1 103 ? 5.815 -3.683 -0.247 1.00 90.06 103 ARG A N 1
ATOM 816 C CA . ARG A 1 103 ? 6.813 -4.516 -0.937 1.00 90.06 103 ARG A CA 1
ATOM 817 C C . ARG A 1 103 ? 6.248 -5.100 -2.226 1.00 90.06 103 ARG A C 1
ATOM 819 O O . ARG A 1 103 ? 6.883 -4.948 -3.266 1.00 90.06 103 ARG A O 1
ATOM 826 N N . ASP A 1 104 ? 5.041 -5.655 -2.186 1.00 90.31 104 ASP A N 1
ATOM 827 C CA . ASP A 1 104 ? 4.376 -6.222 -3.364 1.00 90.31 104 ASP A CA 1
ATOM 828 C C . ASP A 1 104 ? 4.121 -5.156 -4.434 1.00 90.31 104 ASP A C 1
ATOM 830 O O . ASP A 1 104 ? 4.387 -5.366 -5.617 1.00 90.31 104 ASP A O 1
ATOM 834 N N . GLN A 1 105 ? 3.668 -3.963 -4.036 1.00 89.81 105 GLN A N 1
ATOM 835 C CA . GLN A 1 105 ? 3.484 -2.843 -4.960 1.00 89.81 105 GLN A CA 1
ATOM 836 C C . GLN A 1 105 ? 4.808 -2.338 -5.537 1.00 89.81 105 GLN A C 1
ATOM 838 O O . GLN A 1 105 ? 4.852 -1.961 -6.710 1.00 89.81 105 GLN A O 1
ATOM 843 N N . ALA A 1 106 ? 5.876 -2.290 -4.739 1.00 90.38 106 ALA A N 1
ATOM 844 C CA . ALA A 1 106 ? 7.200 -1.910 -5.220 1.00 90.38 106 ALA A CA 1
ATOM 845 C C . ALA A 1 106 ? 7.734 -2.938 -6.229 1.00 90.38 106 ALA A C 1
ATOM 847 O O . ALA A 1 106 ? 8.164 -2.549 -7.314 1.00 90.38 106 ALA A O 1
ATOM 848 N N . ALA A 1 107 ? 7.616 -4.231 -5.922 1.00 88.88 107 ALA A N 1
ATOM 849 C CA . ALA A 1 107 ? 7.981 -5.316 -6.827 1.00 88.88 107 ALA A CA 1
ATOM 850 C C . ALA A 1 107 ? 7.163 -5.262 -8.128 1.00 88.88 107 ALA A C 1
ATOM 852 O O . ALA A 1 107 ? 7.732 -5.268 -9.217 1.00 88.88 107 ALA A O 1
ATOM 853 N N . ALA A 1 108 ? 5.841 -5.086 -8.041 1.00 90.56 108 ALA A N 1
ATOM 854 C CA . ALA A 1 108 ? 4.970 -4.973 -9.211 1.00 90.56 108 ALA A CA 1
ATOM 855 C C . ALA A 1 108 ? 5.313 -3.764 -10.100 1.00 90.56 108 ALA A C 1
ATOM 857 O O . ALA A 1 108 ? 5.219 -3.847 -11.327 1.00 90.56 108 ALA A O 1
ATOM 858 N N . LYS A 1 109 ? 5.729 -2.634 -9.508 1.00 91.25 109 LYS A N 1
ATOM 859 C CA . LYS A 1 109 ? 6.210 -1.469 -10.271 1.00 91.25 109 LYS A CA 1
ATOM 860 C C . LYS A 1 109 ? 7.488 -1.791 -11.041 1.00 91.25 109 LYS A C 1
ATOM 862 O O . LYS A 1 109 ? 7.560 -1.445 -12.217 1.00 91.25 109 LYS A O 1
ATOM 867 N N . ILE A 1 110 ? 8.443 -2.468 -10.402 1.00 88.12 110 ILE A N 1
ATOM 868 C CA . ILE A 1 110 ? 9.702 -2.885 -11.036 1.00 88.12 110 ILE A CA 1
ATOM 869 C C . ILE A 1 110 ? 9.419 -3.848 -12.193 1.00 88.12 110 ILE A C 1
ATOM 871 O O . ILE A 1 110 ? 9.881 -3.614 -13.307 1.00 88.12 110 ILE A O 1
ATOM 875 N N . VAL A 1 111 ? 8.596 -4.877 -11.971 1.00 89.62 111 VAL A N 1
ATOM 876 C CA . VAL A 1 111 ? 8.209 -5.847 -13.012 1.00 89.62 111 VAL A CA 1
ATOM 877 C C . VAL A 1 111 ? 7.587 -5.141 -14.216 1.00 89.62 111 VAL A C 1
ATOM 879 O O . VAL A 1 111 ? 7.976 -5.390 -15.355 1.00 89.62 111 VAL A O 1
ATOM 882 N N . LYS A 1 112 ? 6.672 -4.196 -13.974 1.00 90.56 112 LYS A N 1
ATOM 883 C CA . LYS A 1 112 ? 6.039 -3.415 -15.042 1.00 90.56 112 LYS A CA 1
ATOM 884 C C . LYS A 1 112 ? 7.040 -2.546 -15.807 1.00 90.56 112 LYS A C 1
ATOM 886 O O . LYS A 1 112 ? 6.914 -2.385 -17.019 1.00 90.56 112 LYS A O 1
ATOM 891 N N . GLU A 1 113 ? 8.020 -1.965 -15.123 1.00 89.25 113 GLU A N 1
ATOM 892 C CA . GLU A 1 113 ? 9.079 -1.181 -15.763 1.00 89.25 113 GLU A CA 1
ATOM 893 C C . GLU A 1 113 ? 9.957 -2.056 -16.669 1.00 89.25 113 GLU A C 1
ATOM 895 O O . GLU A 1 113 ? 10.206 -1.689 -17.822 1.00 89.25 113 GLU A O 1
ATOM 900 N N . LEU A 1 114 ? 10.338 -3.245 -16.194 1.00 90.44 114 LEU A N 1
ATOM 901 C CA . LEU A 1 114 ? 11.085 -4.228 -16.980 1.00 90.44 114 LEU A CA 1
ATOM 902 C C . LEU A 1 114 ? 10.281 -4.728 -18.185 1.00 90.44 114 LEU A C 1
ATOM 904 O O . LEU A 1 114 ? 10.828 -4.833 -19.282 1.00 90.44 114 LEU A O 1
ATOM 908 N N . GLU A 1 115 ? 8.983 -4.976 -18.023 1.00 91.06 115 GLU A N 1
ATOM 909 C CA . GLU A 1 115 ? 8.087 -5.355 -19.121 1.00 91.06 115 GLU A CA 1
ATOM 910 C C . GLU A 1 115 ? 8.020 -4.258 -20.195 1.00 91.06 115 GLU A C 1
ATOM 912 O O . GLU A 1 115 ? 8.202 -4.533 -21.383 1.00 91.06 115 GLU A O 1
ATOM 917 N N . MET A 1 116 ? 7.856 -2.992 -19.795 1.00 88.88 116 MET A N 1
ATOM 918 C CA . MET A 1 116 ? 7.841 -1.857 -20.727 1.00 88.88 116 MET A CA 1
ATOM 919 C C . MET A 1 116 ? 9.168 -1.671 -21.478 1.00 88.88 116 MET A C 1
ATOM 921 O O . MET A 1 116 ? 9.163 -1.169 -22.606 1.00 88.88 116 MET A O 1
ATOM 925 N N . ALA A 1 117 ? 10.288 -2.061 -20.867 1.00 91.31 117 ALA A N 1
ATOM 926 C CA . ALA A 1 117 ? 11.611 -2.062 -21.488 1.00 91.31 117 ALA A CA 1
ATOM 927 C C . ALA A 1 117 ? 11.907 -3.341 -22.300 1.00 91.31 117 ALA A C 1
ATOM 929 O O . ALA A 1 117 ? 12.960 -3.423 -22.933 1.00 91.31 117 ALA A O 1
ATOM 930 N N . ASN A 1 118 ? 10.985 -4.314 -22.330 1.00 88.75 118 ASN A N 1
ATOM 931 C CA . ASN A 1 118 ? 11.166 -5.640 -22.932 1.00 88.75 118 ASN A CA 1
ATOM 932 C C . ASN A 1 118 ? 12.326 -6.443 -22.303 1.00 88.75 118 ASN A C 1
ATOM 934 O O . ASN A 1 118 ? 13.046 -7.172 -22.985 1.00 88.75 118 ASN A O 1
ATOM 938 N N . LEU A 1 119 ? 12.514 -6.285 -20.992 1.00 92.38 119 LEU A N 1
ATOM 939 C CA . LEU A 1 119 ? 13.561 -6.921 -20.187 1.00 92.38 119 LEU A CA 1
ATOM 940 C C . LEU A 1 119 ? 13.007 -7.958 -19.200 1.00 92.38 119 LEU A C 1
ATOM 942 O O . LEU A 1 119 ? 13.780 -8.518 -18.431 1.00 92.38 119 LEU A O 1
ATOM 946 N N . LEU A 1 120 ? 11.699 -8.240 -19.228 1.00 89.12 120 LEU A N 1
ATOM 947 C CA . LEU A 1 120 ? 11.042 -9.168 -18.297 1.00 89.12 120 LE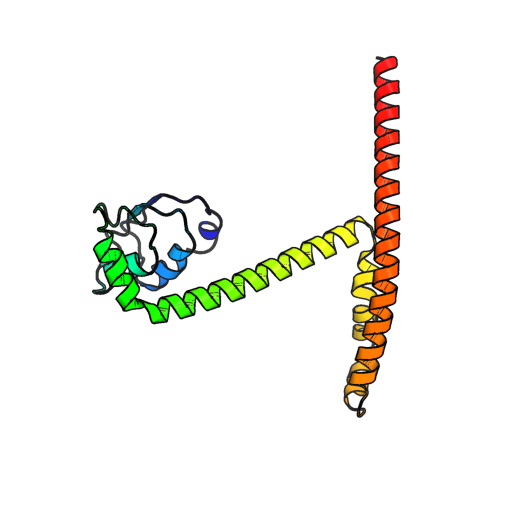U A CA 1
ATOM 948 C C . LEU A 1 120 ? 11.675 -10.570 -18.303 1.00 89.12 120 LEU A C 1
ATOM 950 O O . LEU A 1 120 ? 11.821 -11.182 -17.253 1.00 89.12 120 LEU A O 1
ATOM 954 N N . VAL A 1 121 ? 12.135 -11.038 -19.468 1.00 88.06 121 VAL A N 1
ATOM 955 C CA . VAL A 1 121 ? 12.834 -12.328 -19.598 1.00 88.06 121 VAL A CA 1
ATOM 956 C C . VAL A 1 121 ? 14.078 -12.378 -18.707 1.00 88.06 121 VAL A C 1
ATOM 958 O O . VAL A 1 121 ? 14.354 -13.397 -18.096 1.00 88.06 121 VAL A O 1
ATOM 961 N N . ALA A 1 122 ? 14.817 -11.275 -18.568 1.00 88.00 122 ALA A N 1
ATOM 962 C CA . ALA A 1 122 ? 16.002 -11.251 -17.713 1.00 88.00 122 ALA A CA 1
ATOM 963 C C . ALA A 1 122 ? 15.669 -11.340 -16.212 1.00 88.00 122 ALA A C 1
ATOM 965 O O . ALA A 1 122 ? 16.560 -11.657 -15.431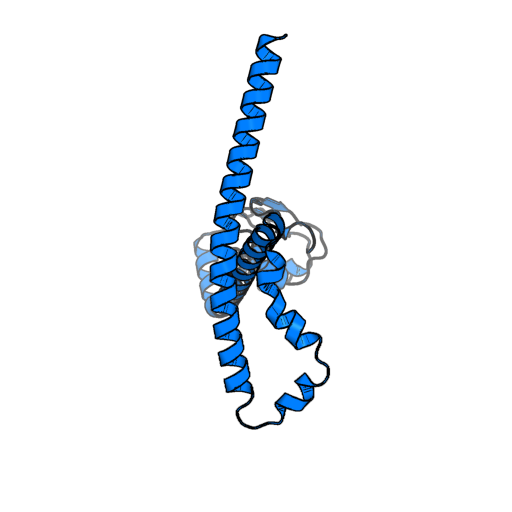 1.00 88.00 122 ALA A O 1
ATOM 966 N N . GLU A 1 123 ? 14.425 -11.063 -15.807 1.00 86.94 123 GLU A N 1
ATOM 967 C CA . GLU A 1 123 ? 13.967 -11.237 -14.424 1.00 86.94 123 GLU A CA 1
ATOM 968 C C . GLU A 1 123 ? 13.631 -12.701 -14.125 1.00 86.94 123 GLU A C 1
ATOM 970 O O . GLU A 1 123 ? 14.093 -13.232 -13.121 1.00 86.94 123 GLU A O 1
ATOM 975 N N . ASN A 1 124 ? 12.887 -13.360 -15.020 1.00 87.12 124 ASN A N 1
ATOM 976 C CA . ASN A 1 124 ? 12.250 -14.649 -14.726 1.00 87.12 124 ASN A CA 1
ATOM 977 C C . ASN A 1 124 ? 12.974 -15.866 -15.318 1.00 87.12 124 ASN A C 1
ATOM 979 O O . ASN A 1 124 ? 12.654 -16.992 -14.953 1.00 87.12 124 ASN A O 1
ATOM 983 N N . LEU A 1 125 ? 13.944 -15.673 -16.222 1.00 88.94 125 LEU A N 1
ATOM 984 C CA . LEU A 1 125 ? 14.555 -16.773 -16.980 1.00 88.94 125 LEU A CA 1
ATOM 985 C C . LEU A 1 125 ? 15.147 -17.869 -16.085 1.00 88.94 125 LEU A C 1
ATOM 987 O O . LEU A 1 125 ? 15.090 -19.037 -16.446 1.00 88.94 125 LEU A O 1
ATOM 991 N N . PHE A 1 126 ? 15.716 -17.515 -14.930 1.00 88.12 126 PHE A N 1
ATOM 992 C CA . PHE A 1 126 ? 16.252 -18.521 -14.013 1.00 88.12 126 PHE A CA 1
ATOM 993 C C . PHE A 1 126 ? 15.159 -19.446 -13.479 1.00 88.12 126 PHE A C 1
ATOM 995 O O . PHE A 1 126 ? 15.309 -20.664 -13.532 1.00 88.12 126 PHE A O 1
ATOM 1002 N N . ASP A 1 127 ? 14.073 -18.854 -12.986 1.00 86.69 127 ASP A N 1
ATOM 1003 C CA . ASP A 1 127 ? 12.954 -19.582 -12.402 1.00 86.69 127 ASP A CA 1
ATOM 1004 C C . ASP A 1 127 ? 12.231 -20.398 -13.481 1.00 86.69 127 ASP A C 1
ATOM 1006 O O . ASP A 1 127 ? 11.962 -21.576 -13.275 1.00 86.69 127 ASP A O 1
ATOM 1010 N N . GLU A 1 128 ? 12.038 -19.832 -14.679 1.00 87.00 128 GLU A N 1
ATOM 1011 C CA . GLU A 1 128 ? 11.473 -20.543 -15.835 1.00 87.00 128 GLU A CA 1
ATOM 1012 C C . GLU A 1 128 ? 12.327 -21.758 -16.235 1.00 87.00 128 GLU A C 1
ATOM 1014 O O . GLU A 1 128 ? 11.807 -22.864 -16.370 1.00 87.00 128 GLU A O 1
ATOM 1019 N N . MET A 1 129 ? 13.652 -21.591 -16.351 1.00 86.00 129 MET A N 1
ATOM 1020 C CA . MET A 1 129 ? 14.571 -22.703 -16.635 1.00 86.00 129 MET A CA 1
ATOM 1021 C C . MET A 1 129 ? 14.530 -23.787 -15.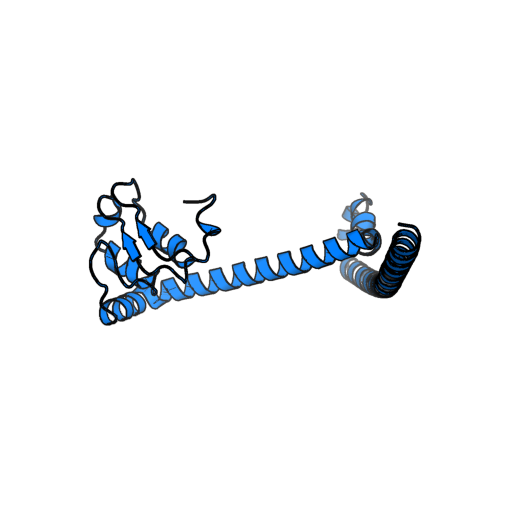553 1.00 86.00 129 MET A C 1
ATOM 1023 O O . MET A 1 129 ? 14.786 -24.956 -15.845 1.00 86.00 129 MET A O 1
ATOM 1027 N N . PHE A 1 130 ? 14.263 -23.399 -14.306 1.00 82.25 130 PHE A N 1
ATOM 1028 C CA . PHE A 1 130 ? 14.220 -24.317 -13.177 1.00 82.25 130 PHE A CA 1
ATOM 1029 C C . PHE A 1 130 ? 12.887 -25.075 -13.097 1.00 82.25 130 PHE A C 1
ATOM 1031 O O . PHE A 1 130 ? 12.885 -26.273 -12.809 1.00 82.25 130 PHE A O 1
ATOM 1038 N N . ASP A 1 131 ? 11.775 -24.402 -13.389 1.00 83.81 131 ASP A N 1
ATOM 1039 C CA . ASP A 1 131 ? 10.420 -24.962 -13.363 1.00 83.81 131 ASP A CA 1
ATOM 1040 C C . ASP A 1 131 ? 10.119 -25.864 -14.573 1.00 83.81 131 ASP A C 1
ATOM 1042 O O . ASP A 1 131 ? 9.349 -26.821 -14.457 1.00 83.81 131 ASP A O 1
ATOM 1046 N N . GLU A 1 132 ? 10.734 -25.602 -15.731 1.00 85.75 132 GLU A N 1
ATOM 1047 C CA . GLU A 1 132 ? 10.585 -26.436 -16.934 1.00 85.75 132 GLU A CA 1
ATOM 1048 C C . GLU 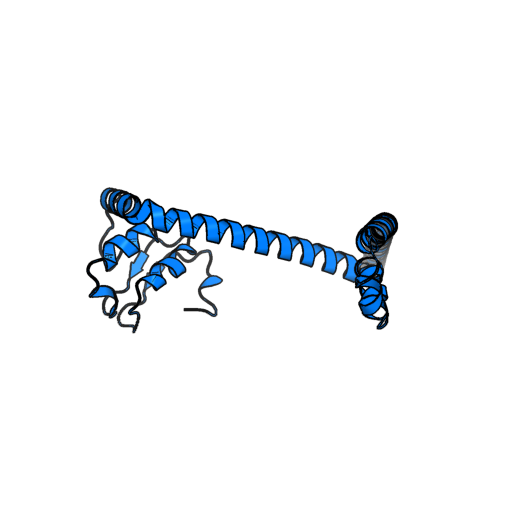A 1 132 ? 11.281 -27.807 -16.820 1.00 85.75 132 GLU A C 1
ATOM 1050 O O . GLU A 1 132 ? 10.926 -28.750 -17.537 1.00 85.75 132 GLU A O 1
ATOM 1055 N N . ASP A 1 133 ? 12.249 -27.958 -15.912 1.00 85.56 133 ASP A N 1
ATOM 1056 C CA . ASP A 1 133 ? 12.985 -29.208 -15.722 1.00 85.56 133 ASP A CA 1
ATOM 1057 C C . ASP A 1 133 ? 12.279 -30.140 -14.716 1.00 85.56 133 ASP A C 1
ATOM 1059 O O . ASP A 1 133 ? 12.431 -30.054 -13.495 1.00 85.56 133 ASP A O 1
ATOM 1063 N N . ALA A 1 134 ? 11.531 -31.115 -15.242 1.00 79.62 134 ALA A N 1
ATOM 1064 C CA . ALA A 1 134 ? 10.826 -32.124 -14.446 1.00 79.62 134 ALA A CA 1
ATOM 1065 C C . ALA A 1 134 ? 11.753 -33.021 -13.591 1.00 79.62 134 ALA A C 1
ATOM 1067 O O . ALA A 1 134 ? 11.299 -33.640 -12.620 1.00 79.62 134 ALA A O 1
ATOM 1068 N N . GLU A 1 135 ? 13.045 -33.112 -13.925 1.00 81.94 135 GLU A N 1
ATOM 1069 C CA . GLU A 1 135 ? 14.040 -33.887 -13.176 1.00 81.94 135 GLU A CA 1
ATOM 1070 C C . GLU A 1 135 ? 14.642 -33.082 -12.014 1.00 81.94 135 GLU A C 1
ATOM 1072 O O . GLU A 1 135 ? 15.194 -33.669 -11.077 1.00 81.94 135 GLU A O 1
ATOM 1077 N N . MET A 1 136 ? 14.457 -31.758 -12.000 1.00 75.81 136 MET A N 1
ATOM 1078 C CA . MET A 1 136 ? 14.932 -30.861 -10.943 1.00 75.81 136 MET A CA 1
ATOM 1079 C C . MET A 1 136 ? 14.356 -31.225 -9.565 1.00 75.81 136 MET A C 1
ATOM 1081 O O . MET A 1 136 ? 15.028 -31.129 -8.536 1.00 75.81 136 MET A O 1
ATOM 1085 N N . ALA A 1 137 ? 13.131 -31.760 -9.532 1.00 75.62 137 ALA A N 1
ATOM 1086 C CA . ALA A 1 137 ? 12.521 -32.294 -8.315 1.00 75.62 137 ALA A CA 1
ATOM 1087 C C . ALA A 1 137 ? 13.304 -33.478 -7.716 1.00 75.62 137 ALA A C 1
ATOM 1089 O O . ALA A 1 137 ? 13.302 -33.658 -6.498 1.00 75.62 137 ALA A O 1
ATOM 1090 N N . LYS A 1 138 ? 14.000 -34.266 -8.548 1.00 79.12 138 LYS A N 1
ATOM 1091 C CA . LYS A 1 138 ? 14.808 -35.417 -8.109 1.00 79.12 138 LYS A CA 1
ATOM 1092 C C . LYS A 1 138 ? 16.164 -34.988 -7.557 1.00 79.12 138 LYS A C 1
ATOM 1094 O O . LYS A 1 138 ? 16.725 -35.689 -6.714 1.00 79.12 138 LYS A O 1
ATOM 1099 N N . LEU A 1 139 ? 16.669 -33.831 -7.991 1.00 76.56 139 LEU A N 1
ATOM 1100 C CA . LEU A 1 139 ? 17.934 -33.276 -7.515 1.00 76.56 139 LEU A CA 1
ATOM 1101 C C . LEU A 1 139 ? 17.865 -32.864 -6.042 1.00 76.56 139 LEU A C 1
ATOM 1103 O O . LEU A 1 139 ? 18.869 -33.015 -5.356 1.00 76.56 139 LEU A O 1
ATOM 1107 N N . LYS A 1 140 ? 16.682 -32.495 -5.522 1.00 71.69 140 LYS A N 1
ATOM 1108 C CA . LYS A 1 140 ? 16.432 -32.109 -4.111 1.00 71.69 140 LYS A CA 1
ATOM 1109 C C . LYS A 1 140 ? 16.853 -33.152 -3.063 1.00 71.69 140 LYS A C 1
ATOM 1111 O O . LYS A 1 140 ? 16.949 -32.837 -1.883 1.00 71.69 140 LYS A O 1
ATOM 1116 N N . HIS A 1 141 ? 17.084 -34.403 -3.461 1.00 78.75 141 HIS A N 1
ATOM 1117 C CA . HIS A 1 141 ? 17.530 -35.468 -2.557 1.00 78.75 141 HIS A CA 1
ATOM 1118 C C . HIS A 1 141 ? 19.057 -35.574 -2.428 1.00 78.75 141 HIS A C 1
ATOM 1120 O O . HIS A 1 141 ? 19.550 -36.353 -1.609 1.00 78.75 141 HIS A O 1
ATOM 1126 N N . ILE A 1 142 ? 19.814 -34.822 -3.230 1.00 83.81 142 ILE A N 1
ATOM 1127 C CA . ILE A 1 142 ? 21.275 -34.832 -3.197 1.00 83.81 142 ILE A CA 1
ATOM 1128 C C . ILE A 1 142 ? 21.757 -33.926 -2.052 1.00 83.81 142 ILE A C 1
ATOM 1130 O O . ILE A 1 142 ? 21.414 -32.744 -2.017 1.00 83.81 142 ILE A O 1
ATOM 1134 N N . PRO A 1 143 ? 22.591 -34.427 -1.122 1.00 83.75 143 PRO A N 1
ATOM 1135 C CA . PRO A 1 143 ? 23.155 -33.594 -0.066 1.00 83.75 143 PRO A CA 1
ATOM 1136 C C . PRO A 1 143 ? 23.928 -32.400 -0.645 1.00 83.75 143 PRO A C 1
ATOM 1138 O O . PRO A 1 143 ? 24.773 -32.584 -1.520 1.00 83.75 143 PRO A O 1
ATOM 1141 N N . ARG A 1 144 ? 23.685 -31.196 -0.106 1.00 85.19 144 ARG A N 1
ATOM 1142 C CA . ARG A 1 144 ? 24.332 -29.919 -0.491 1.00 85.19 144 ARG A CA 1
ATOM 1143 C C . ARG A 1 144 ? 23.974 -29.377 -1.880 1.00 85.19 144 ARG A C 1
ATOM 1145 O O . ARG A 1 144 ? 24.587 -28.409 -2.322 1.00 85.19 144 ARG A O 1
ATOM 1152 N N . ILE A 1 145 ? 22.990 -29.955 -2.565 1.00 85.75 145 ILE A N 1
ATOM 1153 C CA . ILE A 1 145 ? 22.535 -29.430 -3.858 1.00 85.75 145 ILE A CA 1
ATOM 1154 C C . ILE A 1 145 ? 21.912 -28.038 -3.725 1.00 85.75 145 ILE A C 1
ATOM 1156 O O . ILE A 1 145 ? 22.132 -27.196 -4.588 1.00 85.75 145 ILE A O 1
ATOM 1160 N N . ASP A 1 146 ? 21.219 -27.776 -2.613 1.00 84.12 146 ASP A N 1
ATOM 1161 C CA . ASP A 1 146 ? 20.566 -26.494 -2.348 1.00 84.12 146 ASP A CA 1
ATOM 1162 C C . ASP A 1 146 ? 21.599 -25.361 -2.260 1.00 84.12 146 ASP A C 1
ATOM 1164 O O . ASP A 1 146 ? 21.406 -24.313 -2.868 1.00 84.12 146 ASP A O 1
ATOM 1168 N N . GLU A 1 147 ? 22.754 -25.606 -1.617 1.00 88.38 147 GLU A N 1
ATOM 1169 C CA . GLU A 1 147 ? 23.879 -24.654 -1.570 1.00 88.38 147 GLU A CA 1
ATOM 1170 C C . GLU A 1 147 ? 24.388 -24.321 -2.983 1.00 88.38 147 GLU A C 1
ATOM 1172 O O . GLU A 1 147 ? 24.725 -23.173 -3.278 1.00 88.38 147 GLU A O 1
ATOM 1177 N N . LEU A 1 148 ? 24.466 -25.322 -3.867 1.00 87.75 148 LEU A N 1
ATOM 1178 C CA . LEU A 1 148 ? 24.955 -25.145 -5.234 1.00 87.75 148 LEU A CA 1
ATOM 1179 C C . LEU A 1 148 ? 23.939 -24.399 -6.108 1.00 87.75 148 LEU A C 1
ATOM 1181 O O . LEU A 1 148 ? 24.327 -23.517 -6.875 1.00 87.75 148 LEU A O 1
ATOM 1185 N N . ILE A 1 149 ? 22.652 -24.732 -5.974 1.00 86.38 149 ILE A N 1
ATOM 1186 C CA . ILE A 1 149 ? 21.552 -24.055 -6.669 1.00 86.38 149 ILE A CA 1
ATOM 1187 C C . ILE A 1 149 ? 21.502 -22.587 -6.245 1.00 86.38 149 ILE A C 1
ATOM 1189 O O . ILE A 1 149 ? 21.457 -21.712 -7.106 1.00 86.38 149 ILE A O 1
ATOM 1193 N N . GLU A 1 150 ? 21.588 -22.300 -4.946 1.00 88.75 150 GLU A N 1
ATOM 1194 C CA . GLU A 1 150 ? 21.584 -20.931 -4.427 1.00 88.75 150 GLU A CA 1
ATOM 1195 C C . GLU A 1 150 ? 22.796 -20.128 -4.927 1.00 88.75 150 GLU A C 1
ATOM 1197 O O . GLU A 1 150 ? 22.661 -18.982 -5.362 1.00 88.75 150 GLU A O 1
ATOM 1202 N N . GLN A 1 151 ? 23.991 -20.728 -4.940 1.00 91.25 151 GLN A N 1
ATOM 1203 C CA . GLN A 1 151 ? 25.183 -20.089 -5.508 1.00 91.25 151 GLN A CA 1
ATOM 1204 C C . GLN A 1 151 ? 25.018 -19.776 -6.997 1.00 91.25 151 GLN A C 1
ATOM 1206 O O . GLN A 1 151 ? 25.375 -18.679 -7.436 1.00 91.25 151 GLN A O 1
ATOM 1211 N N . PHE A 1 152 ? 24.489 -20.721 -7.775 1.00 89.69 152 PHE A N 1
ATOM 1212 C CA . PHE A 1 152 ? 24.262 -20.531 -9.204 1.00 89.69 152 PHE A CA 1
ATOM 1213 C C . PHE A 1 152 ? 23.187 -19.468 -9.465 1.00 89.69 152 PHE A C 1
ATOM 1215 O O . PHE A 1 152 ? 23.402 -18.580 -10.291 1.00 89.69 152 PHE A O 1
ATOM 1222 N N . HIS A 1 153 ? 22.096 -19.483 -8.696 1.00 89.88 153 HIS A N 1
ATOM 1223 C CA . HIS A 1 153 ? 21.051 -18.462 -8.740 1.00 89.88 153 HIS A CA 1
ATOM 1224 C C . HIS A 1 153 ? 21.630 -17.069 -8.466 1.00 89.88 153 HIS A C 1
ATOM 1226 O O . HIS A 1 153 ? 21.428 -16.147 -9.253 1.00 89.88 153 HIS A O 1
ATOM 1232 N N . ASN A 1 154 ? 22.444 -16.913 -7.420 1.00 91.00 154 ASN A N 1
ATOM 1233 C CA . ASN A 1 154 ? 23.077 -15.631 -7.100 1.00 91.00 154 ASN A CA 1
ATOM 1234 C C . ASN A 1 154 ? 24.010 -15.132 -8.218 1.00 91.00 154 ASN A C 1
ATOM 1236 O O . ASN A 1 154 ? 24.020 -13.939 -8.540 1.00 91.00 154 ASN A O 1
ATOM 1240 N N . GLN A 1 155 ? 24.776 -16.029 -8.848 1.00 92.25 155 GLN A N 1
ATOM 1241 C CA . GLN A 1 155 ? 25.618 -15.670 -9.994 1.00 92.25 155 GLN A CA 1
ATOM 1242 C C . GLN A 1 155 ? 24.783 -15.248 -11.204 1.00 92.25 155 GLN A C 1
ATOM 1244 O O . GLN A 1 155 ? 25.091 -14.232 -11.835 1.00 92.25 155 GLN A O 1
ATOM 1249 N N . PHE A 1 156 ? 23.728 -16.003 -11.515 1.00 92.06 156 PHE A N 1
ATOM 1250 C CA . PHE A 1 156 ? 22.817 -15.687 -12.607 1.00 92.06 156 PHE A CA 1
ATOM 1251 C C . PHE A 1 156 ? 22.148 -14.331 -12.380 1.00 92.06 156 PHE A C 1
ATOM 1253 O O . PHE A 1 156 ? 22.219 -13.464 -13.249 1.00 92.06 156 PHE A O 1
ATOM 1260 N N . LYS A 1 157 ? 21.605 -14.107 -11.179 1.00 90.75 157 LYS A N 1
ATOM 1261 C CA . LYS A 1 157 ? 20.973 -12.851 -10.775 1.00 90.75 157 LYS A CA 1
ATOM 1262 C C . LYS A 1 157 ? 21.919 -11.663 -10.927 1.00 90.75 157 LYS A C 1
ATOM 1264 O O . LYS A 1 157 ? 21.550 -10.668 -11.534 1.00 90.75 157 LYS A O 1
ATOM 1269 N N . SER A 1 158 ? 23.178 -11.794 -10.507 1.00 92.94 158 SER A N 1
ATOM 1270 C CA . SER A 1 158 ? 24.187 -10.740 -10.694 1.00 92.94 158 SER A CA 1
ATOM 1271 C C . SER A 1 158 ? 24.419 -10.383 -12.174 1.00 92.94 158 SER A C 1
ATOM 1273 O O . SER A 1 158 ? 24.541 -9.203 -12.532 1.00 92.94 158 SER A O 1
ATOM 1275 N N . LYS A 1 159 ? 24.459 -11.384 -13.064 1.00 93.25 159 LYS A N 1
ATOM 1276 C CA . LYS A 1 159 ? 24.589 -11.154 -14.513 1.00 93.25 159 LYS A CA 1
ATOM 1277 C C . LYS A 1 159 ? 23.316 -10.557 -15.111 1.00 93.25 159 LYS A C 1
ATOM 1279 O O . LYS A 1 159 ? 23.416 -9.619 -15.904 1.00 93.25 159 LYS A O 1
ATOM 1284 N N . ALA A 1 160 ? 22.151 -11.051 -14.702 1.00 92.25 160 ALA A N 1
ATOM 1285 C CA . ALA A 1 160 ? 20.851 -10.529 -15.100 1.00 92.25 160 ALA A CA 1
ATOM 1286 C C . ALA A 1 160 ? 20.672 -9.064 -14.677 1.00 92.25 160 ALA A C 1
ATOM 1288 O O . ALA A 1 160 ? 20.253 -8.246 -15.487 1.00 92.25 160 ALA A O 1
ATOM 1289 N N . ASP A 1 161 ? 21.073 -8.694 -13.460 1.00 92.12 161 ASP A N 1
ATOM 1290 C CA . ASP A 1 161 ? 21.025 -7.316 -12.957 1.00 92.12 161 ASP A CA 1
ATOM 1291 C C . ASP A 1 161 ? 21.913 -6.373 -13.775 1.00 92.12 161 ASP A C 1
ATOM 1293 O O . ASP A 1 161 ? 21.498 -5.266 -14.131 1.00 92.12 161 ASP A O 1
ATOM 1297 N N . THR A 1 162 ? 23.109 -6.833 -14.153 1.00 93.62 162 THR A N 1
ATOM 1298 C CA . THR A 1 162 ? 23.999 -6.074 -15.046 1.00 93.62 162 THR A CA 1
ATOM 1299 C C . THR A 1 162 ? 23.347 -5.854 -16.417 1.00 93.62 162 THR A C 1
ATOM 1301 O O . THR A 1 162 ? 23.370 -4.742 -16.946 1.00 93.62 162 THR A O 1
ATOM 1304 N N . PHE A 1 163 ? 22.728 -6.896 -16.983 1.00 93.44 163 PHE A N 1
ATOM 1305 C CA . PHE A 1 163 ? 22.017 -6.814 -18.261 1.00 93.44 163 PHE A CA 1
ATOM 1306 C C . PHE A 1 163 ? 20.796 -5.887 -18.189 1.00 93.44 163 PHE A C 1
ATOM 1308 O O . PHE A 1 163 ? 20.632 -5.031 -19.057 1.00 93.44 163 PHE A O 1
ATOM 1315 N N . LYS A 1 164 ? 19.973 -6.005 -17.138 1.00 92.88 164 LYS A N 1
ATOM 1316 C CA . LYS A 1 164 ? 18.807 -5.142 -16.900 1.00 92.88 164 LYS A CA 1
ATOM 1317 C C . LYS A 1 164 ? 19.216 -3.677 -16.782 1.00 92.88 164 LYS A C 1
ATOM 1319 O O . LYS A 1 164 ? 18.590 -2.829 -17.404 1.00 92.88 164 LYS A O 1
ATOM 1324 N N . THR A 1 165 ? 20.294 -3.387 -16.052 1.00 92.75 165 THR A N 1
ATOM 1325 C CA . THR A 1 165 ? 20.802 -2.015 -15.882 1.00 92.75 165 THR A CA 1
ATOM 1326 C C . THR A 1 165 ? 21.180 -1.394 -17.227 1.00 92.75 165 THR A C 1
ATOM 1328 O O . THR A 1 165 ? 20.654 -0.344 -17.587 1.00 92.75 165 THR A O 1
ATOM 1331 N N . ALA A 1 166 ? 22.010 -2.081 -18.018 1.00 94.00 166 ALA A N 1
ATOM 1332 C CA . ALA A 1 166 ? 22.387 -1.609 -19.352 1.00 94.00 166 ALA A CA 1
ATOM 1333 C C . ALA A 1 166 ? 21.176 -1.507 -20.302 1.00 94.00 166 ALA A C 1
ATOM 1335 O O . ALA A 1 166 ? 21.071 -0.575 -21.099 1.00 94.00 166 ALA A O 1
ATOM 1336 N N . GLY A 1 167 ? 20.234 -2.450 -20.210 1.00 93.19 167 GLY A N 1
ATOM 1337 C CA . GLY A 1 167 ? 19.002 -2.441 -20.997 1.00 93.19 167 GLY A CA 1
ATOM 1338 C C . GLY A 1 167 ? 18.102 -1.24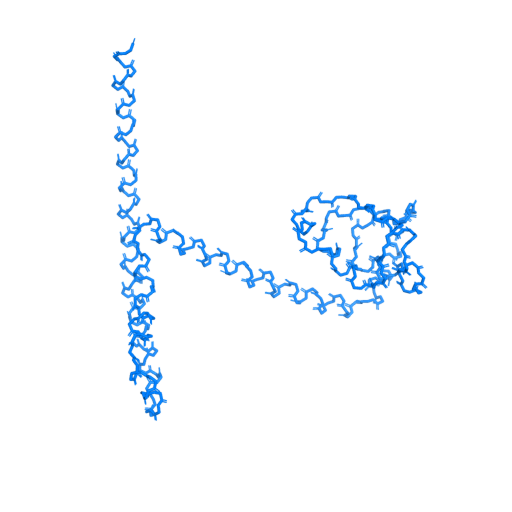0 -20.693 1.00 93.19 167 GLY A C 1
ATOM 1339 O O . GLY A 1 167 ? 17.551 -0.645 -21.619 1.00 93.19 167 GLY A O 1
ATOM 1340 N N . LEU A 1 168 ? 17.977 -0.854 -19.419 1.00 93.06 168 LEU A N 1
ATOM 1341 C CA . LEU A 1 168 ? 17.192 0.311 -18.996 1.00 93.06 168 LEU A CA 1
ATOM 1342 C C . LEU A 1 168 ? 17.815 1.628 -19.477 1.00 93.06 168 LEU A C 1
ATOM 1344 O O . LEU A 1 168 ? 17.084 2.517 -19.916 1.00 93.06 168 LEU A O 1
ATOM 1348 N N . GLU A 1 169 ? 19.146 1.742 -19.464 1.00 93.88 169 GLU A N 1
ATOM 1349 C CA . GLU A 1 169 ? 19.854 2.899 -20.031 1.00 93.88 169 GLU A CA 1
ATOM 1350 C C . GLU A 1 169 ? 19.574 3.043 -21.536 1.00 93.88 169 GLU A C 1
ATOM 1352 O O . GLU A 1 169 ? 19.163 4.109 -22.003 1.00 93.88 169 GLU A O 1
ATOM 1357 N N . LEU A 1 170 ? 19.690 1.947 -22.292 1.00 93.69 170 LEU A N 1
ATOM 1358 C CA . LEU A 1 170 ? 19.396 1.939 -23.730 1.00 93.69 170 LEU A CA 1
ATOM 1359 C C . LEU A 1 170 ? 17.916 2.230 -24.032 1.00 93.69 170 LEU A C 1
ATOM 1361 O O . LEU A 1 170 ? 17.597 2.907 -25.015 1.00 93.69 170 LEU A O 1
ATOM 1365 N N . ASP A 1 171 ? 16.990 1.741 -23.202 1.00 92.44 171 ASP A N 1
ATOM 1366 C CA . ASP A 1 171 ? 15.564 2.047 -23.339 1.00 92.44 171 ASP A CA 1
ATOM 1367 C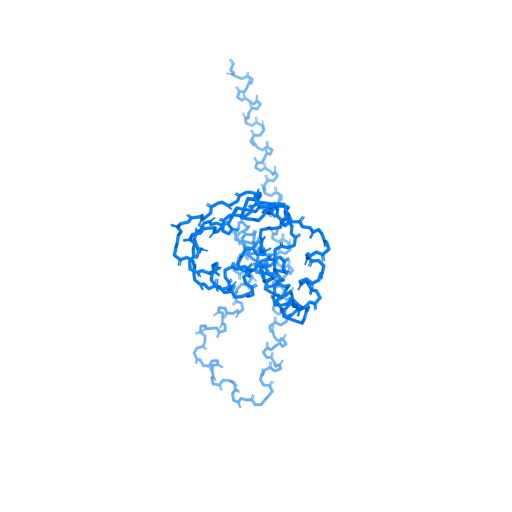 C . ASP A 1 171 ? 15.269 3.536 -23.090 1.00 92.44 171 ASP A C 1
ATOM 1369 O O . ASP A 1 171 ? 14.468 4.140 -23.819 1.00 92.44 171 ASP A O 1
ATOM 1373 N N . ALA A 1 172 ? 15.948 4.152 -22.118 1.00 93.00 172 ALA A N 1
ATOM 1374 C CA . ALA A 1 172 ? 15.851 5.584 -21.854 1.00 93.00 172 ALA A CA 1
ATOM 1375 C C . ALA A 1 172 ? 16.352 6.418 -23.046 1.00 93.00 172 ALA A C 1
ATOM 1377 O O . ALA A 1 172 ? 15.650 7.338 -23.487 1.00 93.00 172 ALA A O 1
ATOM 1378 N N . ASP A 1 173 ? 17.495 6.054 -23.630 1.00 94.06 173 ASP A N 1
ATOM 1379 C CA . ASP A 1 173 ? 18.043 6.716 -24.820 1.00 94.06 173 ASP A CA 1
ATOM 1380 C C . ASP A 1 173 ? 17.102 6.598 -26.024 1.00 94.06 173 ASP A C 1
ATOM 1382 O O . ASP A 1 173 ? 16.764 7.600 -26.669 1.00 94.06 173 ASP A O 1
ATOM 1386 N N . LYS A 1 174 ? 16.572 5.394 -26.270 1.00 93.50 174 LYS A N 1
ATOM 1387 C CA . LYS A 1 174 ? 15.555 5.140 -27.305 1.00 93.50 174 LYS A CA 1
ATOM 1388 C C . LYS A 1 174 ? 14.320 6.029 -27.116 1.00 93.50 174 LYS A C 1
ATOM 1390 O O . LYS A 1 174 ? 13.803 6.607 -28.080 1.00 93.50 174 LYS A O 1
ATOM 1395 N N . LYS A 1 175 ? 13.817 6.161 -25.881 1.00 93.12 175 LYS A N 1
ATOM 1396 C CA . LYS A 1 175 ? 12.672 7.037 -25.559 1.00 93.12 175 LYS A CA 1
ATOM 1397 C C . LYS A 1 175 ? 13.007 8.512 -25.807 1.00 93.12 175 LYS A C 1
ATOM 1399 O O . LYS A 1 175 ? 12.174 9.236 -26.363 1.00 93.12 175 LYS A O 1
ATOM 1404 N N . ALA A 1 176 ? 14.213 8.951 -25.447 1.00 94.38 176 ALA A N 1
ATOM 1405 C CA . ALA A 1 176 ? 14.671 10.318 -25.676 1.00 94.38 176 ALA A CA 1
ATOM 1406 C C . ALA A 1 176 ? 14.759 10.650 -27.175 1.00 94.38 176 ALA A C 1
ATOM 1408 O O . ALA A 1 176 ? 14.278 11.707 -27.602 1.00 94.38 176 ALA A O 1
ATOM 1409 N N . GLU A 1 177 ? 15.303 9.744 -27.989 1.00 94.69 177 GLU A N 1
ATOM 1410 C CA . GLU A 1 177 ? 15.392 9.910 -29.442 1.00 94.69 177 GLU A CA 1
ATOM 1411 C C . GLU A 1 177 ? 14.006 9.985 -30.094 1.00 94.69 177 GLU A C 1
ATOM 1413 O O . GLU A 1 177 ? 13.726 10.914 -30.859 1.00 94.69 177 GLU A O 1
ATOM 1418 N N . LYS A 1 178 ? 13.083 9.094 -29.707 1.00 93.81 178 LYS A N 1
ATOM 1419 C CA . LYS A 1 178 ? 11.682 9.142 -30.158 1.00 93.81 178 LYS A CA 1
ATOM 1420 C C . LYS A 1 178 ? 11.018 10.482 -29.820 1.00 93.81 178 LYS A C 1
ATOM 1422 O O . LYS A 1 178 ? 10.284 11.039 -30.640 1.00 93.81 178 LYS A O 1
ATOM 1427 N N . GLY A 1 179 ? 11.296 11.028 -28.635 1.00 94.88 179 GLY A N 1
ATOM 1428 C CA . GLY A 1 179 ? 10.824 12.352 -28.225 1.00 94.88 179 GLY A CA 1
ATOM 1429 C C . GLY A 1 179 ? 11.389 13.483 -29.091 1.00 94.88 179 GLY A C 1
ATOM 1430 O O . GLY A 1 179 ? 10.642 14.373 -29.508 1.00 94.88 179 GLY A O 1
ATOM 1431 N N . ARG A 1 180 ? 12.690 13.443 -29.408 1.00 95.25 180 ARG A N 1
ATOM 1432 C CA . ARG A 1 180 ? 13.336 14.414 -30.315 1.00 95.25 180 ARG A CA 1
ATOM 1433 C C . ARG A 1 180 ? 12.729 14.358 -31.714 1.00 95.25 180 ARG A C 1
ATOM 1435 O O . ARG A 1 180 ? 12.380 15.405 -32.258 1.00 95.25 180 ARG A O 1
ATOM 1442 N N . PHE A 1 181 ? 12.531 13.155 -32.253 1.00 95.44 181 PHE A N 1
ATOM 1443 C CA . PHE A 1 181 ? 11.877 12.956 -33.545 1.00 95.44 181 PHE A CA 1
ATOM 1444 C C . PHE A 1 181 ? 10.459 13.545 -33.563 1.00 95.44 181 PHE A C 1
ATOM 1446 O O . PHE A 1 181 ? 10.107 14.287 -34.479 1.00 95.44 181 PHE A O 1
ATOM 1453 N N . GLY A 1 182 ? 9.662 13.296 -32.517 1.00 94.56 182 GLY A N 1
ATOM 1454 C CA . GLY A 1 182 ? 8.312 13.854 -32.395 1.00 94.56 182 GLY A CA 1
ATOM 1455 C C . GLY A 1 182 ? 8.286 15.387 -32.403 1.00 94.56 182 GLY A C 1
ATOM 1456 O O . GLY A 1 182 ? 7.468 15.984 -33.104 1.00 94.56 182 GLY A O 1
ATOM 1457 N N . LYS A 1 183 ? 9.217 16.031 -31.686 1.00 94.31 183 LYS A N 1
ATOM 1458 C CA . LYS A 1 183 ? 9.359 17.498 -31.683 1.00 94.31 183 LYS A CA 1
ATOM 1459 C C . LYS A 1 183 ? 9.765 18.040 -33.053 1.00 94.31 183 LYS A C 1
ATOM 1461 O O . LYS A 1 183 ? 9.186 19.024 -33.507 1.00 94.31 183 LYS A O 1
ATOM 1466 N N . ALA A 1 184 ? 10.716 17.390 -33.725 1.00 93.44 184 ALA A N 1
ATOM 1467 C CA . ALA A 1 184 ? 11.131 17.777 -35.073 1.00 93.44 184 ALA A CA 1
ATOM 1468 C C . ALA A 1 184 ? 9.958 17.689 -36.064 1.00 93.44 184 ALA A C 1
ATOM 1470 O O . ALA A 1 184 ? 9.712 18.625 -36.823 1.00 93.44 184 ALA A O 1
ATOM 1471 N N . LEU A 1 185 ? 9.173 16.610 -35.997 1.00 92.50 185 LEU A N 1
ATOM 1472 C CA . LEU A 1 185 ? 7.988 16.422 -36.832 1.00 92.50 185 LEU A CA 1
ATOM 1473 C C . LEU A 1 185 ? 6.924 17.505 -36.583 1.00 92.50 185 LEU A C 1
ATOM 1475 O O . LEU A 1 185 ? 6.316 18.004 -37.529 1.00 92.50 185 LEU A O 1
ATOM 1479 N N . GLN A 1 186 ? 6.692 17.876 -35.319 1.00 92.50 186 GLN A N 1
ATOM 1480 C CA . GLN A 1 186 ? 5.768 18.956 -34.961 1.00 92.50 186 GLN A CA 1
ATOM 1481 C C . GLN A 1 186 ? 6.239 20.312 -35.489 1.00 92.50 186 GLN A C 1
ATOM 1483 O O . GLN A 1 186 ? 5.428 21.044 -36.049 1.00 92.50 186 GLN A O 1
ATOM 1488 N N . ALA A 1 187 ? 7.532 20.622 -35.366 1.00 91.69 187 ALA A N 1
ATOM 1489 C CA . ALA A 1 187 ? 8.101 21.865 -35.879 1.00 91.69 187 ALA A CA 1
ATOM 1490 C C . ALA A 1 187 ? 7.932 21.983 -37.403 1.00 91.69 187 ALA A C 1
ATOM 1492 O O . ALA A 1 187 ? 7.463 23.010 -37.884 1.00 91.69 187 ALA A O 1
ATOM 1493 N N . VAL A 1 188 ? 8.223 20.908 -38.147 1.00 92.88 188 VAL A N 1
ATOM 1494 C CA . VAL A 1 188 ? 8.037 20.865 -39.609 1.00 92.88 188 VAL A CA 1
ATOM 1495 C C . VAL A 1 188 ? 6.563 21.017 -39.993 1.00 92.88 188 VAL A C 1
ATOM 1497 O O . VAL A 1 188 ? 6.231 21.731 -40.935 1.00 92.88 188 VAL A O 1
ATOM 1500 N N . ARG A 1 189 ? 5.647 20.370 -39.263 1.00 90.62 189 ARG A N 1
ATOM 1501 C CA . ARG A 1 189 ? 4.203 20.507 -39.517 1.00 90.62 189 ARG A CA 1
ATOM 1502 C C . ARG A 1 189 ? 3.699 21.922 -39.237 1.00 90.62 189 ARG A C 1
ATOM 1504 O O . ARG A 1 189 ? 2.874 22.412 -39.994 1.00 90.62 189 ARG A O 1
ATOM 1511 N N . ALA A 1 190 ? 4.204 22.573 -38.191 1.00 87.25 190 ALA A N 1
ATOM 1512 C CA . ALA A 1 190 ? 3.837 23.942 -37.839 1.00 87.25 190 ALA A CA 1
ATOM 1513 C C . ALA A 1 190 ? 4.401 24.987 -38.817 1.00 87.25 190 ALA A C 1
ATOM 1515 O O . ALA A 1 190 ? 3.793 26.034 -38.987 1.00 87.25 190 ALA A O 1
ATOM 1516 N N . SER A 1 191 ? 5.534 24.714 -39.473 1.00 82.19 191 SER A N 1
ATOM 1517 C CA . SER A 1 191 ? 6.091 25.601 -40.507 1.00 82.19 191 SER A CA 1
ATOM 1518 C C . SER A 1 191 ? 5.428 25.455 -41.882 1.00 82.19 191 SER A C 1
ATOM 1520 O O . SER A 1 191 ? 5.698 26.256 -42.773 1.00 82.19 191 SER A O 1
ATOM 1522 N N . HIS A 1 192 ? 4.609 24.418 -42.077 1.00 70.75 192 HIS A N 1
ATOM 1523 C CA . HIS A 1 192 ? 3.911 24.118 -43.333 1.00 70.75 192 HIS A CA 1
ATOM 1524 C C . HIS A 1 192 ? 2.375 24.174 -43.207 1.00 70.75 192 HIS A C 1
ATOM 1526 O O . HIS A 1 192 ? 1.680 23.698 -44.106 1.00 70.75 192 HIS A O 1
ATOM 1532 N N . ALA A 1 193 ? 1.862 24.742 -42.112 1.00 53.94 193 ALA A N 1
ATOM 1533 C CA . ALA A 1 193 ? 0.455 25.084 -41.897 1.00 53.94 193 ALA A CA 1
ATOM 1534 C C . ALA A 1 193 ? 0.287 26.608 -41.944 1.00 53.94 193 ALA A C 1
ATOM 1536 O O . ALA A 1 193 ? -0.768 27.056 -42.443 1.00 53.94 193 ALA A O 1
#